Protein AF-0000000072275269 (afdb_homodimer)

Foldseek 3Di:
DDDPDDDDPPPPPPPPPPPPPPPPDPPPDPPDDDDDADEEEDADQFQVLQQCLCVQQQVWAWPDADPVRQKTWIDDVPYIYIYGYDPDPVVLVVCAQVAEDEAEDDPVVVRQVRNVVSDRPFDKAHWDADPQQKTWIWTATPSHYIYIYIYRHD/DDPDPPDPDDPPPPPPPPPPPPPPDPPPDPPDDDDDADEEEDADQFQVQQQCLCVQQQVWAWPDADPVRQKTWIDDVPYIYIYGYDPDPVVLVVCAQVAEDEAEDDPVVVRQVRNVVSDRPFDKAHWDADPQQKTWIWTATPSHYIYIYIYRHD

Solvent-accessible surface area (backbone atoms only — not comparable to full-atom values): 17354 Å² total; per-residue (Å²): 134,89,75,80,79,78,78,82,77,80,77,79,75,76,75,75,72,73,67,76,74,71,76,64,81,74,71,72,72,80,64,72,55,40,56,79,45,47,24,40,35,42,63,28,85,48,30,66,59,52,54,49,46,40,34,70,34,67,68,30,40,80,71,50,64,45,91,85,42,51,35,29,34,33,28,36,83,93,38,47,44,34,31,31,44,48,89,44,68,67,46,49,62,38,32,40,64,59,37,36,35,43,32,36,32,46,52,49,63,53,44,48,54,50,30,60,72,53,53,60,98,46,61,68,45,70,78,40,77,43,95,90,36,36,33,36,31,36,38,35,46,97,65,30,37,38,38,38,38,35,23,77,51,127,138,85,79,80,81,78,75,83,79,79,79,78,74,76,74,75,73,72,71,73,72,71,74,61,81,73,71,73,71,79,65,70,54,40,55,78,46,47,23,39,36,42,63,27,85,48,29,64,59,52,52,48,46,39,37,70,33,68,70,30,41,80,71,51,63,44,90,84,40,52,34,29,33,33,28,37,82,91,37,46,43,34,32,31,44,47,89,43,68,68,47,48,61,38,31,41,62,59,38,36,36,42,33,36,30,48,51,50,63,54,46,46,52,48,29,60,71,52,53,59,98,44,63,70,44,70,78,42,76,43,95,90,36,38,34,34,33,36,38,35,47,97,62,31,36,37,38,37,40,35,24,79,51,125

pLDDT: mean 84.66, std 20.23, range [27.06, 98.88]

Organism: Rhodospirillum rubrum (strain ATCC 11170 / ATH 1.1.1 / DSM 467 / LMG 4362 / NCIMB 8255 / S1) (NCBI:txid269796)

Sequence (308 aa):
MIAPKGRPGHCARSSSRLRAVSSGPSVPLPTTPRVIAISPILAVRDVAVSVAFYVRYLGFRKVFVMEDLSYGVVAFDSHAVHFTRSEDKAALRATRGRTAIYIRVDHIEPLWNRVYQAAPPTPVRSLETHPWGMREFHVQDPDGCLLRFGEEAGMIAPKGRPGHCARSSSRLRAVSSGPSVPLPTTPRVIAISPILAVRDVAVSVAFYVRYLGFRKVFVMEDLSYGVVAFDSHAVHFTRSEDKAALRATRGRTAIYIRVDHIEPLWNRVYQAAPPTPVRSLETHPWGMREFHVQDPDGCLLRFGEEAG

Structure (mmCIF, N/CA/C/O backbone):
data_AF-0000000072275269-model_v1
#
loop_
_entity.id
_entity.type
_entity.pdbx_description
1 polymer 'Bleomycin resistance protein'
#
loop_
_atom_site.group_PDB
_atom_site.id
_atom_site.type_symbol
_atom_site.label_atom_id
_atom_site.label_alt_id
_atom_site.label_comp_id
_atom_site.label_as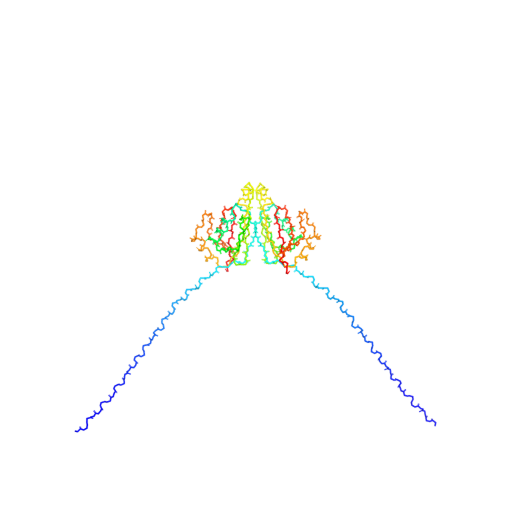ym_id
_atom_site.label_entity_id
_atom_site.label_seq_id
_atom_site.pdbx_PDB_ins_code
_atom_site.Cartn_x
_atom_site.Cartn_y
_atom_site.Cartn_z
_atom_site.occupancy
_atom_site.B_iso_or_equiv
_atom_site.auth_seq_id
_atom_site.auth_comp_id
_atom_site.auth_asym_id
_atom_site.auth_atom_id
_atom_site.pdbx_PDB_model_num
ATOM 1 N N . MET A 1 1 ? 32.906 38.188 93.188 1 27.06 1 MET A N 1
ATOM 2 C CA . MET A 1 1 ? 33.969 37.438 92.5 1 27.06 1 MET A CA 1
ATOM 3 C C . MET A 1 1 ? 33.469 36.812 91.188 1 27.06 1 MET A C 1
ATOM 5 O O . MET A 1 1 ? 33.906 37.25 90.125 1 27.06 1 MET A O 1
ATOM 9 N N . ILE A 1 2 ? 33.219 35.406 91.25 1 36.34 2 ILE A N 1
ATOM 10 C CA . ILE A 1 2 ? 33.219 34.531 90.062 1 36.34 2 ILE A CA 1
ATOM 11 C C . ILE A 1 2 ? 31.922 34.75 89.25 1 36.34 2 ILE A C 1
ATOM 13 O O . ILE A 1 2 ? 30.828 34.688 89.812 1 36.34 2 ILE A O 1
ATOM 17 N N . ALA A 1 3 ? 32.062 35.406 88.125 1 40.72 3 ALA A N 1
ATOM 18 C CA . ALA A 1 3 ? 31.078 35.812 87.125 1 40.72 3 ALA A CA 1
ATOM 19 C C . ALA A 1 3 ? 30.281 34.625 86.625 1 40.72 3 ALA A C 1
ATOM 21 O O . ALA A 1 3 ? 30.859 33.625 86.25 1 40.72 3 ALA A O 1
ATOM 22 N N . PRO A 1 4 ? 28.969 34.438 87 1 39.75 4 PRO A N 1
ATOM 23 C CA . PRO A 1 4 ? 28.141 33.312 86.562 1 39.75 4 PRO A CA 1
ATOM 24 C C . PRO A 1 4 ? 28.062 33.156 85.062 1 39.75 4 PRO A C 1
ATOM 26 O O . PRO A 1 4 ? 27.953 34.156 84.375 1 39.75 4 PRO A O 1
ATOM 29 N N . LYS A 1 5 ? 28.875 32.188 84.5 1 41.91 5 LYS A N 1
ATOM 30 C CA . LYS A 1 5 ? 28.859 31.828 83.062 1 41.91 5 LYS A CA 1
ATOM 31 C C . LYS A 1 5 ? 27.453 31.594 82.562 1 41.91 5 LYS A C 1
ATOM 33 O O . LYS A 1 5 ? 26.656 30.906 83.188 1 41.91 5 LYS A O 1
ATOM 38 N N . GLY A 1 6 ? 26.859 32.531 81.812 1 35.97 6 GLY A N 1
ATOM 39 C CA . GLY A 1 6 ? 25.562 32.594 81.125 1 35.97 6 GLY A CA 1
ATOM 40 C C . GLY A 1 6 ? 25.312 31.375 80.188 1 35.97 6 GLY A C 1
ATOM 41 O O . GLY A 1 6 ? 26.25 30.797 79.688 1 35.97 6 GLY A O 1
ATOM 42 N N . ARG A 1 7 ? 24.359 30.469 80.5 1 37.69 7 ARG A N 1
ATOM 43 C CA . ARG A 1 7 ? 23.906 29.281 79.75 1 37.69 7 ARG A CA 1
ATOM 44 C C . ARG A 1 7 ? 23.609 29.594 78.312 1 37.69 7 ARG A C 1
ATOM 46 O O . ARG A 1 7 ? 23.016 30.641 78 1 37.69 7 ARG A O 1
ATOM 53 N N . PRO A 1 8 ? 24.328 29 77.312 1 43.25 8 PRO A N 1
ATOM 54 C CA . PRO A 1 8 ? 24.109 29.172 75.875 1 43.25 8 PRO A CA 1
ATOM 55 C C . PRO A 1 8 ? 22.688 28.828 75.438 1 43.25 8 PRO A C 1
ATOM 57 O O . PRO A 1 8 ? 22.047 27.969 76.062 1 43.25 8 PRO A O 1
ATOM 60 N N . GLY A 1 9 ? 21.797 29.766 75.062 1 34.09 9 GLY A N 1
ATOM 61 C CA . GLY A 1 9 ? 20.469 29.625 74.5 1 34.09 9 GLY A CA 1
ATOM 62 C C . GLY A 1 9 ? 20.422 28.672 73.312 1 34.09 9 GLY A C 1
ATOM 63 O O . GLY A 1 9 ? 21.391 28.578 72.562 1 34.09 9 GLY A O 1
ATOM 64 N N . HIS A 1 10 ? 19.797 27.469 73.375 1 41.81 10 HIS A N 1
ATOM 65 C CA . HIS A 1 10 ? 19.5 26.469 72.375 1 41.81 10 HIS A CA 1
ATOM 66 C C . HIS A 1 10 ? 18.859 27.094 71.125 1 41.81 10 HIS A C 1
ATOM 68 O O . HIS A 1 10 ? 17.891 27.859 71.25 1 41.81 10 HIS A O 1
ATOM 74 N N . CYS A 1 11 ? 19.609 27.344 70.062 1 41.16 11 CYS A N 1
ATOM 75 C CA . CYS A 1 11 ? 19.094 27.719 68.75 1 41.16 11 CYS A CA 1
ATOM 76 C C . CYS A 1 11 ? 18.016 26.75 68.25 1 41.16 11 CYS A C 1
ATOM 78 O O . CYS A 1 11 ? 18.266 25.562 68.125 1 41.16 11 CYS A O 1
ATOM 80 N N . ALA A 1 12 ? 16.703 27.031 68.438 1 41.53 12 ALA A N 1
ATOM 81 C CA . ALA A 1 12 ? 15.602 26.328 67.75 1 41.53 12 ALA A CA 1
ATOM 82 C C . ALA A 1 12 ? 15.828 26.266 66.25 1 41.53 12 ALA A C 1
ATOM 84 O O . ALA A 1 12 ? 15.914 27.297 65.562 1 41.53 12 ALA A O 1
ATOM 85 N N . ARG A 1 13 ? 16.484 25.203 65.75 1 41.75 13 ARG A N 1
ATOM 86 C CA . ARG A 1 13 ? 16.5 24.906 64.375 1 41.75 13 ARG A CA 1
ATOM 87 C C . ARG A 1 13 ? 15.094 24.922 63.75 1 41.75 13 ARG A C 1
ATOM 89 O O . ARG A 1 13 ? 14.227 24.156 64.188 1 41.75 13 ARG A O 1
ATOM 96 N N . SER A 1 14 ? 14.617 26.078 63.281 1 42.38 14 SER A N 1
ATOM 97 C CA . SER A 1 14 ? 13.422 26.109 62.469 1 42.38 14 SER A CA 1
ATOM 98 C C . SER A 1 14 ? 13.516 25.109 61.312 1 42.38 14 SER A C 1
ATOM 100 O O . SER A 1 14 ? 14.445 25.188 60.5 1 42.38 14 SER A O 1
ATOM 102 N N . SER A 1 15 ? 13.102 23.859 61.5 1 47.88 15 SER A N 1
ATOM 103 C CA . SER A 1 15 ? 12.906 22.938 60.406 1 47.88 15 SER A CA 1
ATOM 104 C C . SER A 1 15 ? 12.047 23.562 59.312 1 47.88 15 SER A C 1
ATOM 106 O O . SER A 1 15 ? 10.859 23.812 59.5 1 47.88 15 SER A O 1
ATOM 108 N N . SER A 1 16 ? 12.633 24.391 58.469 1 47.75 16 SER A N 1
ATOM 109 C CA . SER A 1 16 ? 11.922 24.75 57.219 1 47.75 16 SER A CA 1
ATOM 110 C C . SER A 1 16 ? 11.344 23.516 56.562 1 47.75 16 SER A C 1
ATOM 112 O O . SER A 1 16 ? 12.086 22.609 56.156 1 47.75 16 SER A O 1
ATOM 114 N N . ARG A 1 17 ? 10.117 23.062 56.938 1 51.47 17 ARG A N 1
ATOM 115 C CA . ARG A 1 17 ? 9.406 22.109 56.094 1 51.47 17 ARG A CA 1
ATOM 116 C C . ARG A 1 17 ? 9.414 22.547 54.625 1 51.47 17 ARG A C 1
ATOM 118 O O . ARG A 1 17 ? 8.805 23.562 54.281 1 51.47 17 ARG A O 1
ATOM 125 N N . LEU A 1 18 ? 10.492 22.234 53.938 1 54.09 18 LEU A N 1
ATOM 126 C CA . LEU A 1 18 ? 10.344 22.328 52.5 1 54.09 18 LEU A CA 1
ATOM 127 C C . LEU A 1 18 ? 9 21.75 52.062 1 54.09 18 LEU A C 1
ATOM 129 O O . LEU A 1 18 ? 8.734 20.562 52.219 1 54.09 18 LEU A O 1
ATOM 133 N N . ARG A 1 19 ? 8 22.562 52 1 51.66 19 ARG A N 1
ATOM 134 C CA . ARG A 1 19 ? 6.781 22.125 51.344 1 51.66 19 ARG A CA 1
ATOM 135 C C . ARG A 1 19 ? 7.102 21.375 50.031 1 51.66 19 ARG A C 1
ATOM 137 O O . ARG A 1 19 ? 7.832 21.891 49.188 1 51.66 19 ARG A O 1
ATOM 144 N N . ALA A 1 20 ? 6.922 20.094 50.094 1 54.31 20 ALA A N 1
ATOM 145 C CA . ALA A 1 20 ? 6.93 19.344 48.844 1 54.31 20 ALA A CA 1
ATOM 146 C C . ALA A 1 20 ? 6.188 20.109 47.75 1 54.31 20 ALA A C 1
ATOM 148 O O . ALA A 1 20 ? 4.996 20.391 47.875 1 54.31 20 ALA A O 1
ATOM 149 N N . VAL A 1 21 ? 6.852 21 47.031 1 51.59 21 VAL A N 1
ATOM 150 C CA . VAL A 1 21 ? 6.215 21.453 45.781 1 51.59 21 VAL A CA 1
ATOM 151 C C . VAL A 1 21 ? 5.496 20.281 45.125 1 51.59 21 VAL A C 1
ATOM 153 O O . VAL A 1 21 ? 6.09 19.234 44.875 1 51.59 21 VAL A O 1
ATOM 156 N N . SER A 1 22 ? 4.148 20.172 45.281 1 50.91 22 SER A N 1
ATOM 157 C CA . SER A 1 22 ? 3.361 19.219 44.5 1 50.91 22 SER A CA 1
ATOM 158 C C . SER A 1 22 ? 3.766 19.219 43.031 1 50.91 22 SER A C 1
ATOM 160 O O . SER A 1 22 ? 3.818 20.281 42.406 1 50.91 22 SER A O 1
ATOM 162 N N . SER A 1 23 ? 4.66 18.312 42.688 1 54.12 23 SER A N 1
ATOM 163 C CA . SER A 1 23 ? 4.848 18.125 41.25 1 54.12 23 SER A CA 1
ATOM 164 C C . SER A 1 23 ? 3.537 18.297 40.469 1 54.12 23 SER A C 1
ATOM 166 O O . SER A 1 23 ? 2.527 17.672 40.844 1 54.12 23 SER A O 1
ATOM 168 N N . GLY A 1 24 ? 3.25 19.5 39.969 1 52.34 24 GLY A N 1
ATOM 169 C CA . GLY A 1 24 ? 2.1 19.672 39.094 1 52.34 24 GLY A CA 1
ATOM 170 C C . GLY A 1 24 ? 1.72 18.406 38.375 1 52.34 24 GLY A C 1
ATOM 171 O O . GLY A 1 24 ? 2.471 17.422 38.375 1 52.34 24 GLY A O 1
ATOM 172 N N . PRO A 1 25 ? 0.415 18.25 38 1 55.62 25 PRO A N 1
ATOM 173 C CA . PRO A 1 25 ? 0.027 17.031 37.281 1 55.62 25 PRO A CA 1
ATOM 174 C C . PRO A 1 25 ? 0.976 16.719 36.125 1 55.62 25 PRO A C 1
ATOM 176 O O . PRO A 1 25 ? 1.52 17.625 35.5 1 55.62 25 PRO A O 1
ATOM 179 N N . SER A 1 26 ? 1.741 15.719 36.188 1 53.59 26 SER A N 1
ATOM 180 C CA . SER A 1 26 ? 2.561 15.258 35.062 1 53.59 26 SER A CA 1
ATOM 181 C C . SER A 1 26 ? 1.815 15.391 33.75 1 53.59 26 SER A C 1
ATOM 183 O O . SER A 1 26 ? 0.759 14.781 33.562 1 53.59 26 SER A O 1
ATOM 185 N N . VAL A 1 27 ? 1.79 16.562 33.062 1 54.81 27 VAL A N 1
ATOM 186 C CA . VAL A 1 27 ? 1.253 16.609 31.703 1 54.81 27 VAL A CA 1
ATOM 187 C C . VAL A 1 27 ? 1.491 15.273 31 1 54.81 27 VAL A C 1
ATOM 189 O O . VAL A 1 27 ? 2.623 14.781 30.953 1 54.81 27 VAL A O 1
ATOM 192 N N . PRO A 1 28 ? 0.451 14.469 30.922 1 54.56 28 PRO A N 1
ATOM 193 C CA . PRO A 1 28 ? 0.704 13.188 30.266 1 54.56 28 PRO A CA 1
ATOM 194 C C . PRO A 1 28 ? 1.629 13.305 29.062 1 54.56 28 PRO A C 1
ATOM 196 O O . PRO A 1 28 ? 1.58 14.305 28.328 1 54.56 28 PRO A O 1
ATOM 199 N N . LEU A 1 29 ? 2.795 12.781 29.078 1 55.69 29 LEU A N 1
ATOM 200 C CA . LEU A 1 29 ? 3.727 12.719 27.953 1 55.69 29 LEU A CA 1
ATOM 201 C C . LEU A 1 29 ? 2.977 12.625 26.641 1 55.69 29 LEU A C 1
ATOM 203 O O . LEU A 1 29 ? 1.958 11.938 26.531 1 55.69 29 LEU A O 1
ATOM 207 N N . PRO A 1 30 ? 3.117 13.648 25.812 1 63.16 30 PRO A N 1
ATOM 208 C CA . PRO A 1 30 ? 2.387 13.609 24.547 1 63.16 30 PRO A CA 1
ATOM 209 C C . PRO A 1 30 ? 2.469 12.258 23.859 1 63.16 30 PRO A C 1
ATOM 211 O O . PRO A 1 30 ? 3.551 11.664 23.781 1 63.16 30 PRO A O 1
ATOM 214 N N . THR A 1 31 ? 1.475 11.453 23.875 1 83.06 31 THR A N 1
ATOM 215 C CA . THR A 1 31 ? 1.435 10.148 23.219 1 83.06 31 THR A CA 1
ATOM 216 C C . THR A 1 31 ? 1.862 10.258 21.766 1 83.06 31 THR A C 1
ATOM 218 O O . THR A 1 31 ? 1.363 11.109 21.031 1 83.06 31 THR A O 1
ATOM 221 N N . THR A 1 32 ? 3.039 9.75 21.391 1 91.44 32 THR A N 1
ATOM 222 C CA . THR A 1 32 ? 3.592 9.734 20.031 1 91.44 32 THR A CA 1
ATOM 223 C C . THR A 1 32 ? 2.75 8.852 19.109 1 91.44 32 THR A C 1
ATOM 225 O O . THR A 1 32 ? 2.443 7.707 19.453 1 91.44 32 THR A O 1
ATOM 228 N N . PRO A 1 33 ? 2.379 9.469 18.062 1 95.12 33 PRO A N 1
ATOM 229 C CA . PRO A 1 33 ? 1.623 8.641 17.109 1 95.12 33 PRO A CA 1
ATOM 230 C C . PRO A 1 33 ? 2.42 7.438 16.609 1 95.12 33 PRO A C 1
ATOM 232 O O . PRO A 1 33 ? 3.639 7.523 16.453 1 95.12 33 PRO A O 1
ATOM 235 N N . ARG A 1 34 ? 1.729 6.328 16.391 1 96.12 34 ARG A N 1
ATOM 236 C CA . ARG A 1 34 ? 2.328 5.125 15.82 1 96.12 34 ARG A CA 1
ATOM 237 C C . ARG A 1 34 ? 1.545 4.645 14.602 1 96.12 34 ARG A C 1
ATOM 239 O O . ARG A 1 34 ? 0.319 4.527 14.656 1 96.12 34 ARG A O 1
ATOM 246 N N . VAL A 1 35 ? 2.227 4.41 13.516 1 97.38 35 VAL A N 1
ATOM 247 C CA . VAL A 1 35 ? 1.608 3.771 12.352 1 97.38 35 VAL A CA 1
ATOM 248 C C . VAL A 1 35 ? 1.711 2.254 12.484 1 97.38 35 VAL A C 1
ATOM 250 O O . VAL A 1 35 ? 2.811 1.708 12.602 1 97.38 35 VAL A O 1
ATOM 253 N N . ILE A 1 36 ? 0.611 1.613 12.406 1 96.44 36 ILE A N 1
ATOM 254 C CA . ILE A 1 36 ? 0.617 0.177 12.656 1 96.44 36 ILE A CA 1
ATOM 255 C C . ILE A 1 36 ? 0.467 -0.581 11.344 1 96.44 36 ILE A C 1
ATOM 257 O O . ILE A 1 36 ? 0.756 -1.777 11.273 1 96.44 36 ILE A O 1
ATOM 261 N N . ALA A 1 37 ? -0.026 0.069 10.305 1 97.56 37 ALA A N 1
ATOM 262 C CA . ALA A 1 37 ? -0.136 -0.566 8.992 1 97.56 37 ALA A CA 1
ATOM 263 C C . ALA A 1 37 ? -0.331 0.475 7.895 1 97.56 37 ALA A C 1
ATOM 265 O O . ALA A 1 37 ? -0.955 1.514 8.117 1 97.56 37 ALA A O 1
ATOM 266 N N . ILE A 1 38 ? 0.202 0.237 6.793 1 98.56 38 ILE A N 1
ATOM 267 C CA . ILE A 1 38 ? -0.112 0.928 5.547 1 98.56 38 ILE A CA 1
ATOM 268 C C . ILE A 1 38 ? -0.638 -0.073 4.52 1 98.56 38 ILE A C 1
ATOM 270 O O . ILE A 1 38 ? 0.023 -1.07 4.219 1 98.56 38 ILE A O 1
ATOM 274 N N . SER A 1 39 ? -1.813 0.187 4.031 1 98.69 39 SER A N 1
ATOM 275 C CA . SER A 1 39 ? -2.441 -0.71 3.068 1 98.69 39 SER A CA 1
ATOM 276 C C . SER A 1 39 ? -2.816 0.03 1.789 1 98.69 39 SER A C 1
ATOM 278 O O . SER A 1 39 ? -3.512 1.048 1.835 1 98.69 39 SER A O 1
ATOM 280 N N . PRO A 1 40 ? -2.365 -0.5 0.654 1 98 40 PRO A N 1
ATOM 281 C CA . PRO A 1 40 ? -2.889 0.081 -0.585 1 98 40 PRO A CA 1
ATOM 282 C C . PRO A 1 40 ? -4.383 -0.169 -0.768 1 98 40 PRO A C 1
ATOM 284 O O . PRO A 1 40 ? -4.902 -1.199 -0.328 1 98 40 PRO A O 1
ATOM 287 N N . ILE A 1 41 ? -5.035 0.782 -1.367 1 96.56 41 ILE A N 1
ATOM 288 C CA . ILE A 1 41 ? -6.41 0.625 -1.831 1 96.56 41 ILE A CA 1
ATOM 289 C C . ILE A 1 41 ? -6.445 0.653 -3.357 1 96.56 41 ILE A C 1
ATOM 291 O O . ILE A 1 41 ? -6.168 1.686 -3.973 1 96.56 41 ILE A O 1
ATOM 295 N N . LEU A 1 42 ? -6.77 -0.435 -3.893 1 94.5 42 LEU A N 1
ATOM 296 C CA . LEU A 1 42 ? -6.785 -0.557 -5.348 1 94.5 42 LEU A CA 1
ATOM 297 C C . LEU A 1 42 ? -8.203 -0.41 -5.891 1 94.5 42 LEU A C 1
ATOM 299 O O . LEU A 1 42 ? -9.109 -1.12 -5.457 1 94.5 42 LEU A O 1
ATOM 303 N N . ALA A 1 43 ? -8.359 0.57 -6.789 1 92.88 43 ALA A N 1
ATOM 304 C CA . ALA A 1 43 ? -9.609 0.617 -7.543 1 92.88 43 ALA A CA 1
ATOM 305 C C . ALA A 1 43 ? -9.664 -0.499 -8.586 1 92.88 43 ALA A C 1
ATOM 307 O O . ALA A 1 43 ? -8.75 -0.645 -9.398 1 92.88 43 ALA A O 1
ATOM 308 N N . VAL A 1 44 ? -10.75 -1.241 -8.523 1 93.94 44 VAL A N 1
ATOM 309 C CA . VAL A 1 44 ? -10.828 -2.402 -9.406 1 93.94 44 VAL A CA 1
ATOM 310 C C . VAL A 1 44 ? -12.195 -2.457 -10.078 1 93.94 44 VAL A C 1
ATOM 312 O O . VAL A 1 44 ? -13.141 -1.805 -9.625 1 93.94 44 VAL A O 1
ATOM 315 N N . ARG A 1 45 ? -12.266 -3.178 -11.172 1 92.62 45 ARG A N 1
ATOM 316 C CA . ARG A 1 45 ? -13.516 -3.338 -11.906 1 92.62 45 ARG A CA 1
ATOM 317 C C . ARG A 1 45 ? -14.5 -4.191 -11.117 1 92.62 45 ARG A C 1
ATOM 319 O O . ARG A 1 45 ? -15.703 -3.906 -11.102 1 92.62 45 ARG A O 1
ATOM 326 N N . ASP A 1 46 ? -14.047 -5.242 -10.555 1 95.88 46 ASP A N 1
ATOM 327 C CA . ASP A 1 46 ? -14.859 -6.223 -9.836 1 95.88 46 ASP A CA 1
ATOM 328 C C . ASP A 1 46 ? -14.141 -6.719 -8.578 1 95.88 46 ASP A C 1
ATOM 330 O O . ASP A 1 46 ? -13.18 -7.477 -8.672 1 95.88 46 ASP A O 1
ATOM 334 N N . VAL A 1 47 ? -14.695 -6.367 -7.406 1 97.75 47 VAL A N 1
ATOM 335 C CA . VAL A 1 47 ? -14.047 -6.625 -6.125 1 97.75 47 VAL A CA 1
ATOM 336 C C . VAL A 1 47 ? -13.969 -8.133 -5.879 1 97.75 47 VAL A C 1
ATOM 338 O O . VAL A 1 47 ? -12.945 -8.641 -5.422 1 97.75 47 VAL A O 1
ATOM 341 N N . ALA A 1 48 ? -15 -8.797 -6.203 1 98.5 48 ALA A N 1
ATOM 342 C CA . ALA A 1 48 ? -15.031 -10.242 -5.977 1 98.5 48 ALA A CA 1
ATOM 343 C C . ALA A 1 48 ? -13.961 -10.945 -6.809 1 98.5 48 ALA A C 1
ATOM 345 O O . ALA A 1 48 ? -13.305 -11.875 -6.332 1 98.5 48 ALA A O 1
ATOM 346 N N . VAL A 1 49 ? -13.797 -10.531 -8.008 1 98.06 49 VAL A N 1
ATOM 347 C CA . VAL A 1 49 ? -12.797 -11.109 -8.906 1 98.06 49 VAL A CA 1
ATOM 348 C C . VAL A 1 49 ? -11.398 -10.859 -8.344 1 98.06 49 VAL A C 1
ATOM 350 O O . VAL A 1 49 ? -10.562 -11.773 -8.336 1 98.06 49 VAL A O 1
ATOM 353 N N . SER A 1 50 ? -11.156 -9.641 -7.887 1 98.06 50 SER A N 1
ATOM 354 C CA . SER A 1 50 ? -9.852 -9.312 -7.32 1 98.06 50 SER A CA 1
ATOM 355 C C . SER A 1 50 ? -9.57 -10.133 -6.066 1 98.06 50 SER A C 1
ATOM 357 O O . SER A 1 50 ? -8.492 -10.719 -5.934 1 98.06 50 SER A O 1
ATOM 359 N N . VAL A 1 51 ? -10.531 -10.211 -5.191 1 98.81 51 VAL A N 1
ATOM 360 C CA . VAL A 1 51 ? -10.367 -10.984 -3.963 1 98.81 51 VAL A CA 1
ATOM 361 C C . VAL A 1 51 ? -10.07 -12.438 -4.305 1 98.81 51 VAL A C 1
ATOM 363 O O . VAL A 1 51 ? -9.117 -13.023 -3.775 1 98.81 51 VAL A O 1
ATOM 366 N N . ALA A 1 52 ? -10.781 -12.992 -5.199 1 98.81 52 ALA A N 1
ATOM 367 C CA . ALA A 1 52 ? -10.602 -14.391 -5.586 1 98.81 52 ALA A CA 1
ATOM 368 C C . ALA A 1 52 ? -9.211 -14.617 -6.18 1 98.81 52 ALA A C 1
ATOM 370 O O . ALA A 1 52 ? -8.578 -15.641 -5.922 1 98.81 52 ALA A O 1
ATOM 371 N N . PHE A 1 53 ? -8.789 -13.695 -6.992 1 98.81 53 PHE A N 1
ATOM 372 C CA . PHE A 1 53 ? -7.477 -13.805 -7.625 1 98.81 53 PHE A CA 1
ATOM 373 C C . PHE A 1 53 ? -6.375 -13.875 -6.574 1 98.81 53 PHE A C 1
ATOM 375 O O . PHE A 1 53 ? -5.527 -14.773 -6.625 1 98.81 53 PHE A O 1
ATOM 382 N N . TYR A 1 54 ? -6.371 -12.969 -5.668 1 98.88 54 TYR A N 1
ATOM 383 C CA . TYR A 1 54 ? -5.324 -12.883 -4.656 1 98.88 54 TYR A CA 1
ATOM 384 C C . TYR A 1 54 ? -5.336 -14.109 -3.754 1 98.88 54 TYR A C 1
ATOM 386 O O . TYR A 1 54 ? -4.277 -14.594 -3.332 1 98.88 54 TYR A O 1
ATOM 394 N N . VAL A 1 55 ? -6.535 -14.625 -3.486 1 98.62 55 VAL A N 1
ATOM 395 C CA . VAL A 1 55 ? -6.672 -15.789 -2.611 1 98.62 55 VAL A CA 1
ATOM 396 C C . VAL A 1 55 ? -6.223 -17.047 -3.348 1 98.62 55 VAL A C 1
ATOM 398 O O . VAL A 1 55 ? -5.398 -17.812 -2.838 1 98.62 55 VAL A O 1
ATOM 401 N N . ARG A 1 56 ? -6.637 -17.156 -4.543 1 98.38 56 ARG A N 1
ATOM 402 C CA . ARG A 1 56 ? -6.414 -18.391 -5.293 1 98.38 56 ARG A CA 1
ATOM 403 C C . ARG A 1 56 ? -4.965 -18.5 -5.754 1 98.38 56 ARG A C 1
ATOM 405 O O . ARG A 1 56 ? -4.375 -19.578 -5.723 1 98.38 56 ARG A O 1
ATOM 412 N N . TYR A 1 57 ? -4.406 -17.375 -6.102 1 98.31 57 TYR A N 1
ATOM 413 C CA . TYR A 1 57 ? -3.156 -17.484 -6.844 1 98.31 57 TYR A CA 1
ATOM 414 C C . TYR A 1 57 ? -1.983 -16.969 -6.023 1 98.31 57 TYR A C 1
ATOM 416 O O . TYR A 1 57 ? -0.831 -17.328 -6.277 1 98.31 57 TYR A O 1
ATOM 424 N N . LEU A 1 58 ? -2.242 -16.125 -5.02 1 98.06 58 LEU A N 1
ATOM 425 C CA . LEU A 1 58 ? -1.115 -15.375 -4.473 1 98.06 58 LEU A CA 1
ATOM 426 C C . LEU A 1 58 ? -0.916 -15.695 -2.994 1 98.06 58 LEU A C 1
ATOM 428 O O . LEU A 1 58 ? 0.024 -15.203 -2.369 1 98.06 58 LEU A O 1
ATOM 432 N N . GLY A 1 59 ? -1.75 -16.469 -2.393 1 96.62 59 GLY A N 1
ATOM 433 C CA . GLY A 1 59 ? -1.549 -16.906 -1.024 1 96.62 59 GLY A CA 1
ATOM 434 C C . GLY A 1 59 ? -2.227 -16.031 0 1 96.62 59 GLY A C 1
ATOM 435 O O . GLY A 1 59 ? -2.08 -16.234 1.206 1 96.62 59 GLY A O 1
ATOM 436 N N . PHE A 1 60 ? -2.971 -15.055 -0.457 1 98.44 60 PHE A N 1
ATOM 437 C CA . PHE A 1 60 ? -3.701 -14.195 0.467 1 98.44 60 PHE A CA 1
ATOM 438 C C . PHE A 1 60 ? -4.926 -14.914 1.022 1 98.44 60 PHE A C 1
ATOM 440 O O . PHE A 1 60 ? -5.344 -15.938 0.489 1 98.44 60 PHE A O 1
ATOM 447 N N . ARG A 1 61 ? -5.398 -14.352 2.133 1 98.44 61 ARG A N 1
ATOM 448 C CA . ARG A 1 61 ? -6.688 -14.766 2.68 1 98.44 61 ARG A CA 1
ATOM 449 C C . ARG A 1 61 ? -7.715 -13.648 2.562 1 98.44 61 ARG A C 1
ATOM 451 O O . ARG A 1 61 ? -7.367 -12.469 2.645 1 98.44 61 ARG A O 1
ATOM 458 N N . LYS A 1 62 ? -8.953 -14.055 2.391 1 98.69 62 LYS A N 1
ATOM 459 C CA . LYS A 1 62 ? -10.047 -13.086 2.404 1 98.69 62 LYS A CA 1
ATOM 460 C C . LYS A 1 62 ? -10.336 -12.602 3.822 1 98.69 62 LYS A C 1
ATOM 462 O O . LYS A 1 62 ? -10.547 -13.406 4.727 1 98.69 62 LYS A O 1
ATOM 467 N N . VAL A 1 63 ? -10.273 -11.32 4.047 1 98.44 63 VAL A N 1
ATOM 468 C CA . VAL A 1 63 ? -10.672 -10.758 5.332 1 98.44 63 VAL A CA 1
ATOM 469 C C . VAL A 1 63 ? -12.172 -10.484 5.332 1 98.44 63 VAL A C 1
ATOM 471 O O . VAL A 1 63 ? -12.906 -11.008 6.18 1 98.44 63 VAL A O 1
ATOM 474 N N . PHE A 1 64 ? -12.648 -9.656 4.355 1 97.38 64 PHE A N 1
ATOM 475 C CA . PHE A 1 64 ? -14.078 -9.484 4.148 1 97.38 64 PHE A CA 1
ATOM 476 C C . PHE A 1 64 ? -14.359 -8.898 2.77 1 97.38 64 PHE A C 1
ATOM 478 O O . PHE A 1 64 ? -13.461 -8.375 2.115 1 97.38 64 PHE A O 1
ATOM 485 N N . VAL A 1 65 ? -15.57 -9.062 2.322 1 98.25 65 VAL A N 1
ATOM 486 C CA . VAL A 1 65 ? -16.141 -8.391 1.16 1 98.25 65 VAL A CA 1
ATOM 487 C C . VAL A 1 65 ? -17.531 -7.871 1.505 1 98.25 65 VAL A C 1
ATOM 489 O O . VAL A 1 65 ? -18.359 -8.594 2.076 1 98.25 65 VAL A O 1
ATOM 492 N N . MET A 1 66 ? -17.688 -6.633 1.193 1 98 66 MET A N 1
ATOM 493 C CA . MET A 1 66 ? -19 -6.07 1.43 1 98 66 MET A CA 1
ATOM 494 C C . MET A 1 66 ? -20.062 -6.781 0.584 1 98 66 MET A C 1
ATOM 496 O O . MET A 1 66 ? -19.781 -7.211 -0.536 1 98 66 MET A O 1
ATOM 500 N N . GLU A 1 67 ? -21.234 -6.816 1.074 1 97.56 67 GLU A N 1
ATOM 501 C CA . GLU A 1 67 ? -22.328 -7.512 0.396 1 97.56 67 GLU A CA 1
ATOM 502 C C . GLU A 1 67 ? -22.609 -6.895 -0.971 1 97.56 67 GLU A C 1
ATOM 504 O O . GLU A 1 67 ? -22.906 -7.609 -1.931 1 97.56 67 GLU A O 1
ATOM 509 N N . ASP A 1 68 ? -22.469 -5.605 -1.046 1 97.44 68 ASP A N 1
ATOM 510 C CA . ASP A 1 68 ? -22.766 -4.93 -2.305 1 97.44 68 ASP A CA 1
ATOM 511 C C . ASP A 1 68 ? -21.562 -4.957 -3.242 1 97.44 68 ASP A C 1
ATOM 513 O O . ASP A 1 68 ? -21.578 -4.316 -4.297 1 97.44 68 ASP A O 1
ATOM 517 N N . LEU A 1 69 ? -20.516 -5.574 -2.793 1 97.19 69 LEU A N 1
ATOM 518 C CA . LEU A 1 69 ? -19.312 -5.801 -3.578 1 97.19 69 LEU A CA 1
ATOM 519 C C . LEU A 1 69 ? -18.609 -4.484 -3.887 1 97.19 69 LEU A C 1
ATOM 521 O O . LEU A 1 69 ? -17.906 -4.371 -4.891 1 97.19 69 LEU A O 1
ATOM 525 N N . SER A 1 70 ? -18.797 -3.482 -3.012 1 96.81 70 SER A N 1
ATOM 526 C CA . SER A 1 70 ? -18.203 -2.172 -3.25 1 96.81 70 SER A CA 1
ATOM 527 C C . SER A 1 70 ? -16.797 -2.082 -2.652 1 96.81 70 SER A C 1
ATOM 529 O O . SER A 1 70 ? -16.016 -1.191 -3.002 1 96.81 70 SER A O 1
ATOM 531 N N . TYR A 1 71 ? -16.547 -3.02 -1.744 1 97.62 71 TYR A N 1
ATOM 532 C CA . TYR A 1 71 ? -15.289 -2.967 -1.011 1 97.62 71 TYR A CA 1
ATOM 533 C C . TYR A 1 71 ? -14.883 -4.355 -0.531 1 97.62 71 TYR A C 1
ATOM 535 O O . TYR A 1 71 ? -15.734 -5.164 -0.151 1 97.62 71 TYR A O 1
ATOM 543 N N . GLY A 1 72 ? -13.625 -4.664 -0.56 1 98.56 72 GLY A N 1
ATOM 544 C CA . GLY A 1 72 ? -13.07 -5.918 -0.076 1 98.56 72 GLY A CA 1
ATOM 545 C C . GLY A 1 72 ? -11.641 -5.793 0.413 1 98.56 72 GLY A C 1
ATOM 546 O O . GLY A 1 72 ? -10.93 -4.855 0.038 1 98.56 72 GLY A O 1
ATOM 547 N N . VAL A 1 73 ? -11.305 -6.727 1.312 1 98.81 73 VAL A N 1
ATOM 548 C CA . VAL A 1 73 ? -9.961 -6.727 1.882 1 98.81 73 VAL A CA 1
ATOM 549 C C . VAL A 1 73 ? -9.398 -8.148 1.885 1 98.81 73 VAL A C 1
ATOM 551 O O . VAL A 1 73 ? -10.102 -9.102 2.225 1 98.81 73 VAL A O 1
ATOM 554 N N . VAL A 1 74 ? -8.18 -8.266 1.397 1 98.88 74 VAL A N 1
ATOM 555 C CA . VAL A 1 74 ? -7.414 -9.5 1.569 1 98.88 74 VAL A CA 1
ATOM 556 C C . VAL A 1 74 ? -6.188 -9.234 2.436 1 98.88 74 VAL A C 1
ATOM 558 O O . VAL A 1 74 ? -5.777 -8.078 2.605 1 98.88 74 VAL A O 1
ATOM 561 N N . ALA A 1 75 ? -5.652 -10.297 3.018 1 98.75 75 ALA A N 1
ATOM 562 C CA . ALA A 1 75 ? -4.457 -10.141 3.842 1 98.75 75 ALA A CA 1
ATOM 563 C C . ALA A 1 75 ? -3.527 -11.344 3.697 1 98.75 75 ALA A C 1
ATOM 565 O O . ALA A 1 75 ? -3.982 -12.453 3.428 1 98.75 75 ALA A O 1
ATOM 566 N N . PHE A 1 76 ? -2.314 -11.102 3.703 1 98.25 76 PHE A N 1
ATOM 567 C CA . PHE A 1 76 ? -1.244 -12.07 3.883 1 98.25 76 PHE A CA 1
ATOM 568 C C . PHE A 1 76 ? -0.48 -11.805 5.176 1 98.25 76 PHE A C 1
ATOM 570 O O . PHE A 1 76 ? 0.199 -10.781 5.301 1 98.25 76 PHE A O 1
ATOM 577 N N . ASP A 1 77 ? -0.628 -12.727 6.148 1 95.38 77 ASP A N 1
ATOM 578 C CA . ASP A 1 77 ? -0.2 -12.469 7.52 1 95.38 77 ASP A CA 1
ATOM 579 C C . ASP A 1 77 ? -0.862 -11.211 8.07 1 95.38 77 ASP A C 1
ATOM 581 O O . ASP A 1 77 ? -2.09 -11.109 8.094 1 95.38 77 ASP A O 1
ATOM 585 N N . SER A 1 78 ? -0.186 -10.195 8.492 1 94.94 78 SER A N 1
ATOM 586 C CA . SER A 1 78 ? -0.798 -9.016 9.086 1 94.94 78 SER A CA 1
ATOM 587 C C . SER A 1 78 ? -0.812 -7.844 8.109 1 94.94 78 SER A C 1
ATOM 589 O O . SER A 1 78 ? -1.133 -6.715 8.484 1 94.94 78 SER A O 1
ATOM 591 N N . HIS A 1 79 ? -0.565 -8.102 6.867 1 98.19 79 HIS A N 1
ATOM 592 C CA . HIS A 1 79 ? -0.472 -7.055 5.852 1 98.19 79 HIS A CA 1
ATOM 593 C C . HIS A 1 79 ? -1.629 -7.145 4.863 1 98.19 79 HIS A C 1
ATOM 595 O O . HIS A 1 79 ? -1.865 -8.195 4.27 1 98.19 79 HIS A O 1
ATOM 601 N N . ALA A 1 80 ? -2.305 -5.988 4.605 1 98.62 80 ALA A N 1
ATOM 602 C CA . ALA A 1 80 ? -3.568 -6.039 3.877 1 98.62 80 ALA A CA 1
ATOM 603 C C . ALA A 1 80 ? -3.477 -5.27 2.562 1 98.62 80 ALA A C 1
ATOM 605 O O . ALA A 1 80 ? -2.637 -4.379 2.418 1 98.62 80 ALA A O 1
ATOM 606 N N . VAL A 1 81 ? -4.301 -5.676 1.646 1 98.75 81 VAL A N 1
ATOM 607 C CA . VAL A 1 81 ? -4.637 -4.961 0.421 1 98.75 81 VAL A CA 1
ATOM 608 C C . VAL A 1 81 ? -6.145 -4.73 0.354 1 98.75 81 VAL A C 1
ATOM 610 O O . VAL A 1 81 ? -6.93 -5.656 0.576 1 98.75 81 VAL A O 1
ATOM 613 N N . HIS A 1 82 ? -6.488 -3.5 0.115 1 98.62 82 HIS A N 1
ATOM 614 C CA . HIS A 1 82 ? -7.895 -3.141 -0.029 1 98.62 82 HIS A CA 1
ATOM 615 C C . HIS A 1 82 ? -8.273 -2.99 -1.498 1 98.62 82 HIS A C 1
ATOM 617 O O . HIS A 1 82 ? -7.461 -2.561 -2.314 1 98.62 82 HIS A O 1
ATOM 623 N N . PHE A 1 83 ? -9.547 -3.338 -1.701 1 97.12 83 PHE A N 1
ATOM 624 C CA . PHE A 1 83 ? -10.133 -3.145 -3.021 1 97.12 83 PHE A CA 1
ATOM 625 C C . PHE A 1 83 ? -11.391 -2.289 -2.936 1 97.12 83 PHE A C 1
ATOM 627 O O . PHE A 1 83 ? -12.211 -2.467 -2.029 1 97.12 83 PHE A O 1
ATOM 634 N N . THR A 1 84 ? -11.492 -1.355 -3.818 1 95.38 84 THR A N 1
ATOM 635 C CA . THR A 1 84 ? -12.719 -0.581 -3.98 1 95.38 84 THR A CA 1
ATOM 636 C C . THR A 1 84 ? -13.227 -0.677 -5.414 1 95.38 84 THR A C 1
ATOM 638 O O . THR A 1 84 ? -12.445 -0.674 -6.363 1 95.38 84 THR A O 1
ATOM 641 N N . ARG A 1 85 ? -14.469 -0.774 -5.52 1 94.5 85 ARG A N 1
ATOM 642 C CA . ARG A 1 85 ? -15.062 -0.836 -6.855 1 94.5 85 ARG A CA 1
ATOM 643 C C . ARG A 1 85 ? -14.992 0.521 -7.547 1 94.5 85 ARG A C 1
ATOM 645 O O . ARG A 1 85 ? -15.438 1.529 -6.992 1 94.5 85 ARG A O 1
ATOM 652 N N . SER A 1 86 ? -14.367 0.483 -8.734 1 89.5 86 SER A N 1
ATOM 653 C CA . SER A 1 86 ? -14.336 1.714 -9.516 1 89.5 86 SER A CA 1
ATOM 654 C C . SER A 1 86 ? -15.641 1.921 -10.273 1 89.5 86 SER A C 1
ATOM 656 O O . SER A 1 86 ? -16.141 0.996 -10.914 1 89.5 86 SER A O 1
ATOM 658 N N . GLU A 1 87 ? -16.172 3.125 -10.094 1 79 87 GLU A N 1
ATOM 659 C CA . GLU A 1 87 ? -17.406 3.432 -10.828 1 79 87 GLU A CA 1
ATOM 660 C C . GLU A 1 87 ? -17.094 4.066 -12.18 1 79 87 GLU A C 1
ATOM 662 O O . GLU A 1 87 ? -17.984 4.215 -13.023 1 79 87 GLU A O 1
ATOM 667 N N . ASP A 1 88 ? -15.883 4.32 -12.422 1 80.25 88 ASP A N 1
ATOM 668 C CA . ASP A 1 88 ? -15.477 4.988 -13.656 1 80.25 88 ASP A CA 1
ATOM 669 C C . ASP A 1 88 ? -14.555 4.102 -14.484 1 80.25 88 ASP A C 1
ATOM 671 O O . ASP A 1 88 ? -13.352 4.039 -14.234 1 80.25 88 ASP A O 1
ATOM 675 N N . LYS A 1 89 ? -15.141 3.533 -15.5 1 77.5 89 LYS A N 1
ATOM 676 C CA . LYS A 1 89 ? -14.391 2.623 -16.359 1 77.5 89 LYS A CA 1
ATOM 677 C C . LYS A 1 89 ? -13.211 3.332 -17.016 1 77.5 89 LYS A C 1
ATOM 679 O O . LYS A 1 89 ? -12.148 2.736 -17.203 1 77.5 89 LYS A O 1
ATOM 684 N N . ALA A 1 90 ? -13.469 4.551 -17.297 1 75.06 90 ALA A N 1
ATOM 685 C CA . ALA A 1 90 ? -12.414 5.324 -17.938 1 75.06 90 ALA A CA 1
ATOM 686 C C . ALA A 1 90 ? -11.234 5.535 -17 1 75.06 90 ALA A C 1
ATOM 688 O O . ALA A 1 90 ? -10.07 5.434 -17.406 1 75.06 90 ALA A O 1
ATOM 689 N N . ALA A 1 91 ? -11.555 5.75 -15.781 1 73 91 ALA A N 1
ATOM 690 C CA . ALA A 1 91 ? -10.5 5.93 -14.789 1 73 91 ALA A CA 1
ATOM 691 C C . ALA A 1 91 ? -9.719 4.637 -14.578 1 73 91 ALA A C 1
ATOM 693 O O . ALA A 1 91 ? -8.484 4.656 -14.469 1 73 91 ALA A O 1
ATOM 694 N N . LEU A 1 92 ? -10.414 3.582 -14.617 1 77.75 92 LEU A N 1
ATOM 695 C CA . LEU A 1 92 ? -9.773 2.283 -14.445 1 77.75 92 LEU A CA 1
ATOM 696 C C . LEU A 1 92 ? -8.82 1.986 -15.602 1 77.75 92 LEU A C 1
ATOM 698 O O . LEU A 1 92 ? -7.711 1.494 -15.391 1 77.75 92 LEU A O 1
ATOM 702 N N . ARG A 1 93 ? -9.281 2.266 -16.703 1 75.12 93 ARG A N 1
ATOM 703 C CA . ARG A 1 93 ? -8.453 2.045 -17.891 1 75.12 93 ARG A CA 1
ATOM 704 C C . ARG A 1 93 ? -7.188 2.896 -17.828 1 75.12 93 ARG A C 1
ATOM 706 O O . ARG A 1 93 ? -6.109 2.439 -18.219 1 75.12 93 ARG A O 1
ATOM 713 N N . ALA A 1 94 ? -7.406 4.027 -17.281 1 71.12 94 ALA A N 1
ATOM 714 C CA . ALA A 1 94 ? -6.289 4.969 -17.25 1 71.12 94 ALA A CA 1
ATOM 715 C C . ALA A 1 94 ? -5.254 4.551 -16.203 1 71.12 94 ALA A C 1
ATOM 717 O O . ALA A 1 94 ? -4.066 4.836 -16.359 1 71.12 94 ALA A O 1
ATOM 718 N N . THR A 1 95 ? -5.715 3.832 -15.234 1 71.5 95 THR A N 1
ATOM 719 C CA . THR A 1 95 ? -4.82 3.467 -14.141 1 71.5 95 THR A CA 1
ATOM 720 C C . THR A 1 95 ? -4.184 2.104 -14.398 1 71.5 95 THR A C 1
ATOM 722 O O . THR A 1 95 ? -3.195 1.743 -13.75 1 71.5 95 THR A O 1
ATOM 725 N N . ARG A 1 96 ? -4.758 1.495 -15.336 1 70.38 96 ARG A N 1
ATOM 726 C CA . ARG A 1 96 ? -4.301 0.133 -15.594 1 70.38 96 ARG A CA 1
ATOM 727 C C . ARG A 1 96 ? -2.814 0.11 -15.93 1 70.38 96 ARG A C 1
ATOM 729 O O . ARG A 1 96 ? -2.357 0.855 -16.797 1 70.38 96 ARG A O 1
ATOM 736 N N . GLY A 1 97 ? -2.133 -0.762 -15.164 1 71.31 97 GLY A N 1
ATOM 737 C CA . GLY A 1 97 ? -0.713 -0.922 -15.43 1 71.31 97 GLY A CA 1
ATOM 738 C C . GLY A 1 97 ? 0.135 0.183 -14.828 1 71.31 97 GLY A C 1
ATOM 739 O O . GLY A 1 97 ? 1.331 0.278 -15.109 1 71.31 97 GLY A O 1
ATOM 740 N N . ARG A 1 98 ? -0.556 1.012 -14.062 1 78.31 98 ARG A N 1
ATOM 741 C CA . ARG A 1 98 ? 0.186 2.158 -13.547 1 78.31 98 ARG A CA 1
ATOM 742 C C . ARG A 1 98 ? 0.239 2.133 -12.023 1 78.31 98 ARG A C 1
ATOM 744 O O . ARG A 1 98 ? 0.594 3.133 -11.391 1 78.31 98 ARG A O 1
ATOM 751 N N . THR A 1 99 ? -0.24 1.083 -11.508 1 88 99 THR A N 1
ATOM 752 C CA . THR A 1 99 ? -0.175 0.872 -10.07 1 88 99 THR A CA 1
ATOM 753 C C . THR A 1 99 ? 0.717 -0.321 -9.734 1 88 99 THR A C 1
ATOM 755 O O . THR A 1 99 ? 0.802 -1.274 -10.508 1 88 99 THR A O 1
ATOM 758 N N . ALA A 1 100 ? 1.42 -0.162 -8.641 1 94.94 100 ALA A N 1
ATOM 759 C CA . ALA A 1 100 ? 2.303 -1.247 -8.219 1 94.94 100 ALA A CA 1
ATOM 760 C C . ALA A 1 100 ? 2.4 -1.312 -6.695 1 94.94 100 ALA A C 1
ATOM 762 O O . ALA A 1 100 ? 2.164 -0.316 -6.008 1 94.94 100 ALA A O 1
ATOM 763 N N . ILE A 1 101 ? 2.648 -2.508 -6.227 1 97.88 101 ILE A N 1
ATOM 764 C CA . ILE A 1 101 ? 2.873 -2.783 -4.812 1 97.88 101 ILE A CA 1
ATOM 765 C C . ILE A 1 101 ? 4.137 -3.625 -4.645 1 97.88 101 ILE A C 1
ATOM 767 O O . ILE A 1 101 ? 4.41 -4.516 -5.453 1 97.88 101 ILE A O 1
ATOM 771 N N . TYR A 1 102 ? 4.906 -3.273 -3.641 1 98.25 102 TYR A N 1
ATOM 772 C CA . TYR A 1 102 ? 6.055 -4.09 -3.268 1 98.25 102 TYR A CA 1
ATOM 773 C C . TYR A 1 102 ? 5.734 -4.957 -2.055 1 98.25 102 TYR A C 1
ATOM 775 O O . TYR A 1 102 ? 5.297 -4.449 -1.019 1 98.25 102 TYR A O 1
ATOM 783 N N . ILE A 1 103 ? 5.91 -6.23 -2.205 1 98.56 103 ILE A N 1
ATOM 784 C CA . ILE A 1 103 ? 5.641 -7.199 -1.149 1 98.56 103 ILE A CA 1
ATOM 785 C C . ILE A 1 103 ? 6.938 -7.883 -0.728 1 98.56 103 ILE A C 1
ATOM 787 O O . ILE A 1 103 ? 7.496 -8.688 -1.479 1 98.56 103 ILE A O 1
ATOM 791 N N . ARG A 1 104 ? 7.375 -7.566 0.479 1 97.81 104 ARG A N 1
ATOM 792 C CA . ARG A 1 104 ? 8.57 -8.203 1.024 1 97.81 104 ARG A CA 1
ATOM 793 C C . ARG A 1 104 ? 8.227 -9.539 1.681 1 97.81 104 ARG A C 1
ATOM 795 O O . ARG A 1 104 ? 7.297 -9.617 2.486 1 97.81 104 ARG A O 1
ATOM 802 N N . VAL A 1 105 ? 9.039 -10.547 1.338 1 97.44 105 VAL A N 1
ATOM 803 C CA . VAL A 1 105 ? 8.68 -11.906 1.74 1 97.44 105 VAL A CA 1
ATOM 804 C C . VAL A 1 105 ? 9.906 -12.609 2.332 1 97.44 105 VAL A C 1
ATOM 806 O O . VAL A 1 105 ? 11.023 -12.438 1.837 1 97.44 105 VAL A O 1
ATOM 809 N N . ASP A 1 106 ? 9.711 -13.312 3.439 1 95.94 106 ASP A N 1
ATOM 810 C CA . ASP A 1 106 ? 10.648 -14.344 3.881 1 95.94 106 ASP A CA 1
ATOM 811 C C . ASP A 1 106 ? 10.281 -15.703 3.305 1 95.94 106 ASP A C 1
ATOM 813 O O . ASP A 1 106 ? 9.109 -16.078 3.266 1 95.94 106 ASP A O 1
ATOM 817 N N . HIS A 1 107 ? 11.305 -16.438 2.828 1 94.81 107 HIS A N 1
ATOM 818 C CA . HIS A 1 107 ? 11.094 -17.75 2.221 1 94.81 107 HIS A CA 1
ATOM 819 C C . HIS A 1 107 ? 10.273 -17.641 0.941 1 94.81 107 HIS A C 1
ATOM 821 O O . HIS A 1 107 ? 9.227 -18.281 0.81 1 94.81 107 HIS A O 1
ATOM 827 N N . ILE A 1 108 ? 10.859 -16.953 -0.01 1 96.75 108 ILE A N 1
ATOM 828 C CA . ILE A 1 108 ? 10.148 -16.578 -1.226 1 96.75 108 ILE A CA 1
ATOM 829 C C . ILE A 1 108 ? 10.008 -17.797 -2.139 1 96.75 108 ILE A C 1
ATOM 831 O O . ILE A 1 108 ? 9.078 -17.875 -2.938 1 96.75 108 ILE A O 1
ATOM 835 N N . GLU A 1 109 ? 10.898 -18.703 -2.051 1 95 109 GLU A N 1
ATOM 836 C CA . GLU A 1 109 ? 10.898 -19.844 -2.973 1 95 109 GLU A CA 1
ATOM 837 C C . GLU A 1 109 ? 9.617 -20.672 -2.828 1 95 109 GLU A C 1
ATOM 839 O O . GLU A 1 109 ? 8.969 -20.984 -3.824 1 95 109 GLU A O 1
ATOM 844 N N . PRO A 1 110 ? 9.281 -20.969 -1.584 1 95.94 110 PRO A N 1
ATOM 845 C CA . PRO A 1 110 ? 8.016 -21.688 -1.462 1 95.94 110 PRO A CA 1
ATOM 846 C C . PRO A 1 110 ? 6.824 -20.906 -2.006 1 95.94 110 PRO A C 1
ATOM 848 O O . PRO A 1 110 ? 5.895 -21.5 -2.564 1 95.94 110 PRO A O 1
ATOM 851 N N . LEU A 1 111 ? 6.801 -19.625 -1.798 1 97.12 111 LEU A N 1
ATOM 852 C CA . LEU A 1 111 ? 5.723 -18.812 -2.342 1 97.12 111 LEU A CA 1
ATOM 853 C C . LEU A 1 111 ? 5.734 -18.828 -3.867 1 97.12 111 LEU A C 1
ATOM 855 O O . LEU A 1 111 ? 4.684 -18.984 -4.496 1 97.12 111 LEU A O 1
ATOM 859 N N . TRP A 1 112 ? 6.898 -18.656 -4.375 1 97.12 112 TRP A N 1
ATOM 860 C CA . TRP A 1 112 ? 7.039 -18.719 -5.828 1 97.12 112 TRP A CA 1
ATOM 861 C C . TRP A 1 112 ? 6.523 -20.047 -6.371 1 97.12 112 TRP A C 1
ATOM 863 O O . TRP A 1 112 ? 5.77 -20.078 -7.348 1 97.12 112 TRP A O 1
ATOM 873 N N . ASN A 1 113 ? 6.938 -21.125 -5.777 1 96.62 113 ASN A N 1
ATOM 874 C CA . ASN A 1 113 ? 6.492 -22.438 -6.219 1 96.62 113 ASN A CA 1
ATOM 875 C C . ASN A 1 113 ? 4.973 -22.562 -6.207 1 96.62 113 ASN A C 1
ATOM 877 O O . ASN A 1 113 ? 4.379 -23.094 -7.141 1 96.62 113 ASN A O 1
ATOM 881 N N . ARG A 1 114 ? 4.41 -22.016 -5.219 1 95.19 114 ARG A N 1
ATOM 882 C CA . ARG A 1 114 ? 2.953 -22.031 -5.109 1 95.19 114 ARG A CA 1
ATOM 883 C C . ARG A 1 114 ? 2.314 -21.234 -6.242 1 95.19 114 ARG A C 1
ATOM 885 O O . ARG A 1 114 ? 1.365 -21.688 -6.875 1 95.19 114 ARG A O 1
ATOM 892 N N . VAL A 1 115 ? 2.791 -20.047 -6.449 1 97.88 115 VAL A N 1
ATOM 893 C CA . VAL A 1 115 ? 2.24 -19.172 -7.477 1 97.88 115 VAL A CA 1
ATOM 894 C C . VAL A 1 115 ? 2.426 -19.812 -8.852 1 97.88 115 VAL A C 1
ATOM 896 O O . VAL A 1 115 ? 1.507 -19.797 -9.672 1 97.88 115 VAL A O 1
ATOM 899 N N . TYR A 1 116 ? 3.604 -20.312 -9.039 1 97 116 TYR A N 1
ATOM 900 C CA . TYR A 1 116 ? 3.914 -20.953 -10.312 1 97 116 TYR A CA 1
ATOM 901 C C . TYR A 1 116 ? 2.967 -22.125 -10.578 1 97 116 TYR A C 1
ATOM 903 O O . TYR A 1 116 ? 2.43 -22.25 -11.68 1 97 116 TYR A O 1
ATOM 911 N N . GLN A 1 117 ? 2.725 -22.891 -9.617 1 96.94 117 GLN A N 1
ATOM 912 C CA . GLN A 1 117 ? 1.863 -24.062 -9.75 1 96.94 117 GLN A CA 1
ATOM 913 C C . GLN A 1 117 ? 0.408 -23.656 -9.961 1 96.94 117 GLN A C 1
ATOM 915 O O . GLN A 1 117 ? -0.324 -24.297 -10.711 1 96.94 117 GLN A O 1
ATOM 920 N N . ALA A 1 118 ? 0.035 -22.609 -9.297 1 97.06 118 ALA A N 1
ATOM 921 C CA . ALA A 1 118 ? -1.341 -22.125 -9.414 1 97.06 118 ALA A CA 1
ATOM 922 C C . ALA A 1 118 ? -1.604 -21.547 -10.797 1 97.06 118 ALA A C 1
ATOM 924 O O . ALA A 1 118 ? -2.758 -21.406 -11.211 1 97.06 118 ALA A O 1
ATOM 925 N N . ALA A 1 119 ? -0.62 -21.078 -11.477 1 97.06 119 ALA A N 1
ATOM 926 C CA . ALA A 1 119 ? -0.669 -20.641 -12.867 1 97.06 119 ALA A CA 1
ATOM 927 C C . ALA A 1 119 ? -1.722 -19.547 -13.055 1 97.06 119 ALA A C 1
ATOM 929 O O . ALA A 1 119 ? -2.703 -19.734 -13.773 1 97.06 119 ALA A O 1
ATOM 930 N N . PRO A 1 120 ? -1.45 -18.359 -12.453 1 98.25 120 PRO A N 1
ATOM 931 C CA . PRO A 1 120 ? -2.391 -17.266 -12.68 1 98.25 120 PRO A CA 1
ATOM 932 C C . PRO A 1 120 ? -2.611 -16.969 -14.164 1 98.25 120 PRO A C 1
ATOM 934 O O . PRO A 1 120 ? -1.693 -17.141 -14.969 1 98.25 120 PRO A O 1
ATOM 937 N N . PRO A 1 121 ? -3.85 -16.484 -14.531 1 98 121 PRO A N 1
ATOM 938 C CA . PRO A 1 121 ? -4.172 -16.188 -15.922 1 98 121 PRO A CA 1
ATOM 939 C C . PRO A 1 121 ? -3.674 -14.812 -16.359 1 98 121 PRO A C 1
ATOM 941 O O . PRO A 1 121 ? -4.176 -14.25 -17.344 1 98 121 PRO A O 1
ATOM 944 N N . THR A 1 122 ? -2.869 -14.195 -15.609 1 97.62 122 THR A N 1
ATOM 945 C CA . THR A 1 122 ? -2.279 -12.891 -15.891 1 97.62 122 THR A CA 1
ATOM 946 C C . THR A 1 122 ? -0.764 -13 -16.016 1 97.62 122 THR A C 1
ATOM 948 O O . THR A 1 122 ? -0.18 -14.039 -15.703 1 97.62 122 THR A O 1
ATOM 951 N N . PRO A 1 123 ? -0.095 -11.984 -16.516 1 97.25 123 PRO A N 1
ATOM 952 C CA . PRO A 1 123 ? 1.355 -12.055 -16.719 1 97.25 123 PRO A CA 1
ATOM 953 C C . PRO A 1 123 ? 2.113 -12.312 -15.414 1 97.25 123 PRO A C 1
ATOM 955 O O . PRO A 1 123 ? 1.762 -11.75 -14.375 1 97.25 123 PRO A O 1
ATOM 958 N N . VAL A 1 124 ? 3.115 -13.227 -15.547 1 98.12 124 VAL A N 1
ATOM 959 C CA . VAL A 1 124 ? 4 -13.57 -14.445 1 98.12 124 VAL A CA 1
ATOM 960 C C . VAL A 1 124 ? 5.453 -13.516 -14.906 1 98.12 124 VAL A C 1
ATOM 962 O O . VAL A 1 124 ? 5.781 -13.992 -16 1 98.12 124 VAL A O 1
ATOM 965 N N . ARG A 1 125 ? 6.227 -12.844 -14.148 1 97.94 125 ARG A N 1
ATOM 966 C CA . ARG A 1 125 ? 7.672 -12.898 -14.344 1 97.94 125 ARG A CA 1
ATOM 967 C C . ARG A 1 125 ? 8.328 -13.781 -13.289 1 97.94 125 ARG A C 1
ATOM 969 O O . ARG A 1 125 ? 8.141 -13.562 -12.086 1 97.94 125 ARG A O 1
ATOM 976 N N . SER A 1 126 ? 9.117 -14.648 -13.727 1 97.81 126 SER A N 1
ATOM 977 C CA . SER A 1 126 ? 9.648 -15.703 -12.875 1 97.81 126 SER A CA 1
ATOM 978 C C . SER A 1 126 ? 10.625 -15.148 -11.844 1 97.81 126 SER A C 1
ATOM 980 O O . SER A 1 126 ? 11.133 -14.031 -12 1 97.81 126 SER A O 1
ATOM 982 N N . LEU A 1 127 ? 10.789 -15.969 -10.82 1 97.38 127 LEU A N 1
ATOM 983 C CA . LEU A 1 127 ? 11.727 -15.641 -9.75 1 97.38 127 LEU A CA 1
ATOM 984 C C . LEU A 1 127 ? 13.148 -15.508 -10.297 1 97.38 127 LEU A C 1
ATOM 986 O O . LEU A 1 127 ? 13.633 -16.406 -10.984 1 97.38 127 LEU A O 1
ATOM 990 N N . GLU A 1 128 ? 13.656 -14.391 -10.086 1 96.12 128 GLU A N 1
ATOM 991 C CA . GLU A 1 128 ? 15.031 -14.117 -10.5 1 96.12 128 GLU A CA 1
ATOM 992 C C . GLU A 1 128 ? 15.883 -13.641 -9.328 1 96.12 128 GLU A C 1
ATOM 994 O O . GLU A 1 128 ? 15.375 -13 -8.406 1 96.12 128 GLU A O 1
ATOM 999 N N . THR A 1 129 ? 17.156 -13.969 -9.336 1 92.56 129 THR A N 1
ATOM 1000 C CA . THR A 1 129 ? 18.125 -13.477 -8.367 1 92.56 129 THR A CA 1
ATOM 1001 C C . THR A 1 129 ? 18.969 -12.352 -8.961 1 92.56 129 THR A C 1
ATOM 1003 O O . THR A 1 129 ? 19.578 -12.516 -10.016 1 92.56 129 THR A O 1
ATOM 1006 N N . HIS A 1 130 ? 18.844 -11.281 -8.25 1 91.12 130 HIS A N 1
ATOM 1007 C CA . HIS A 1 130 ? 19.594 -10.133 -8.75 1 91.12 130 HIS A CA 1
ATOM 1008 C C . HIS A 1 130 ? 20.984 -10.086 -8.141 1 91.12 130 HIS A C 1
ATOM 1010 O O . HIS A 1 130 ? 21.219 -10.602 -7.043 1 91.12 130 HIS A O 1
ATOM 1016 N N . PRO A 1 131 ? 21.953 -9.453 -8.836 1 87.06 131 PRO A N 1
ATOM 1017 C CA . PRO A 1 131 ? 23.344 -9.43 -8.391 1 87.06 131 PRO A CA 1
ATOM 1018 C C . PRO A 1 131 ? 23.516 -8.781 -7.023 1 87.06 131 PRO A C 1
ATOM 1020 O O . PRO A 1 131 ? 24.484 -9.078 -6.312 1 87.06 131 PRO A O 1
ATOM 1023 N N . TRP A 1 132 ? 22.656 -7.898 -6.66 1 85.38 132 TRP A N 1
ATOM 1024 C CA . TRP A 1 132 ? 22.781 -7.18 -5.398 1 85.38 132 TRP A CA 1
ATOM 1025 C C . TRP A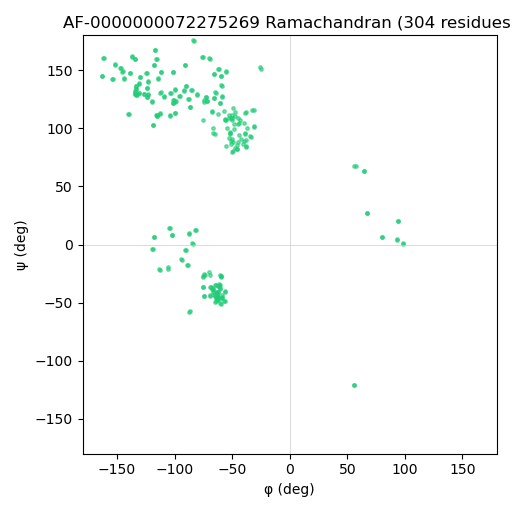 1 132 ? 22.125 -7.957 -4.262 1 85.38 132 TRP A C 1
ATOM 1027 O O . TRP A 1 132 ? 21.938 -7.422 -3.164 1 85.38 132 TRP A O 1
ATOM 1037 N N . GLY A 1 133 ? 21.688 -9.273 -4.488 1 86.75 133 GLY A N 1
ATOM 1038 C CA . GLY A 1 133 ? 21.234 -10.156 -3.43 1 86.75 133 GLY A CA 1
ATOM 1039 C C . GLY A 1 133 ? 19.734 -10.125 -3.229 1 86.75 133 GLY A C 1
ATOM 1040 O O . GLY A 1 133 ? 19.234 -10.398 -2.131 1 86.75 133 GLY A O 1
ATOM 1041 N N . MET A 1 134 ? 19.047 -9.711 -4.137 1 92.75 134 MET A N 1
ATOM 1042 C CA . MET A 1 134 ? 17.578 -9.695 -4.062 1 92.75 134 MET A CA 1
ATOM 1043 C C . MET A 1 134 ? 16.984 -10.734 -4.996 1 92.75 134 MET A C 1
ATOM 1045 O O . MET A 1 134 ? 17.438 -10.898 -6.129 1 92.75 134 MET A O 1
ATOM 1049 N N . ARG A 1 135 ? 16.141 -11.539 -4.453 1 96.69 135 ARG A N 1
ATOM 1050 C CA . ARG A 1 135 ? 15.312 -12.422 -5.266 1 96.69 135 ARG A CA 1
ATOM 1051 C C . ARG A 1 135 ? 13.906 -11.852 -5.441 1 96.69 135 ARG A C 1
ATOM 1053 O O . ARG A 1 135 ? 13.289 -11.406 -4.473 1 96.69 135 ARG A O 1
ATOM 1060 N N . GLU A 1 136 ? 13.453 -11.875 -6.688 1 97.62 136 GLU A N 1
ATOM 1061 C CA . GLU A 1 136 ? 12.156 -11.25 -6.938 1 97.62 136 GLU A CA 1
ATOM 1062 C C . GLU A 1 136 ? 11.383 -12.008 -8.016 1 97.62 136 GLU A C 1
ATOM 1064 O O . GLU A 1 136 ? 11.977 -12.562 -8.938 1 97.62 136 GLU A O 1
ATOM 1069 N N . PHE A 1 137 ? 10.094 -12.008 -7.938 1 98.12 137 PHE A N 1
ATOM 1070 C CA . PHE A 1 137 ? 9.188 -12.344 -9.031 1 98.12 137 PHE A CA 1
ATOM 1071 C C . PHE A 1 137 ? 8.016 -11.367 -9.078 1 98.12 137 PHE A C 1
ATOM 1073 O O . PHE A 1 137 ? 7.785 -10.617 -8.125 1 98.12 137 PHE A O 1
ATOM 1080 N N . HIS A 1 138 ? 7.332 -11.312 -10.195 1 98.38 138 HIS A N 1
ATOM 1081 C CA . HIS A 1 138 ? 6.266 -10.336 -10.398 1 98.38 138 HIS A CA 1
ATOM 1082 C C . HIS A 1 138 ? 4.996 -11.008 -10.906 1 98.38 138 HIS A C 1
ATOM 1084 O O . HIS A 1 138 ? 5.062 -11.953 -11.695 1 98.38 138 HIS A O 1
ATOM 1090 N N . VAL A 1 139 ? 3.912 -10.516 -10.484 1 98.44 139 VAL A N 1
ATOM 1091 C CA . VAL A 1 139 ? 2.6 -10.922 -10.977 1 98.44 139 VAL A CA 1
ATOM 1092 C C . VAL A 1 139 ? 1.754 -9.688 -11.273 1 98.44 139 VAL A C 1
ATOM 1094 O O . VAL A 1 139 ? 1.746 -8.734 -10.492 1 98.44 139 VAL A O 1
ATOM 1097 N N . GLN A 1 140 ? 1.132 -9.688 -12.383 1 97.44 140 GLN A N 1
ATOM 1098 C CA . GLN A 1 140 ? 0.125 -8.656 -12.633 1 97.44 140 GLN A CA 1
ATOM 1099 C C . GLN A 1 140 ? -1.263 -9.141 -12.211 1 97.44 140 GLN A C 1
ATOM 1101 O O . GLN A 1 140 ? -1.658 -10.266 -12.523 1 97.44 140 GLN A O 1
ATOM 1106 N N . ASP A 1 141 ? -1.972 -8.273 -11.477 1 97.25 141 ASP A N 1
ATOM 1107 C CA . ASP A 1 141 ? -3.314 -8.695 -11.086 1 97.25 141 ASP A CA 1
ATOM 1108 C C . ASP A 1 141 ? -4.324 -8.406 -12.195 1 97.25 141 ASP A C 1
ATOM 1110 O O . ASP A 1 141 ? -3.967 -7.863 -13.242 1 97.25 141 ASP A O 1
ATOM 1114 N N . PRO A 1 142 ? -5.586 -8.766 -12.109 1 95.5 142 PRO A N 1
ATOM 1115 C CA . PRO A 1 142 ? -6.559 -8.68 -13.195 1 95.5 142 PRO A CA 1
ATOM 1116 C C . PRO A 1 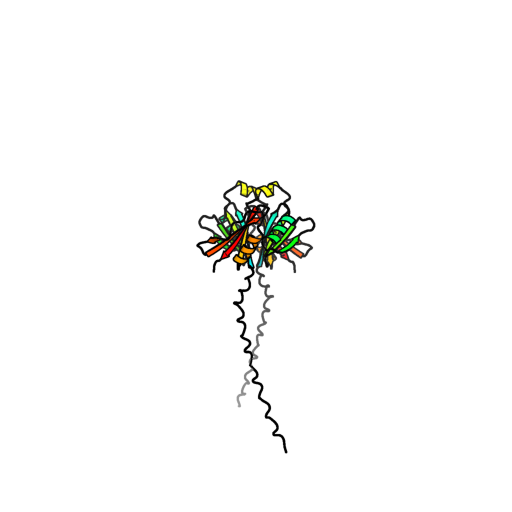142 ? -6.766 -7.254 -13.695 1 95.5 142 PRO A C 1
ATOM 1118 O O . PRO A 1 142 ? -7.129 -7.047 -14.859 1 95.5 142 PRO A O 1
ATOM 1121 N N . ASP A 1 143 ? -6.531 -6.289 -12.828 1 92.75 143 ASP A N 1
ATOM 1122 C CA . ASP A 1 143 ? -6.758 -4.902 -13.227 1 92.75 143 ASP A CA 1
ATOM 1123 C C . ASP A 1 143 ? -5.438 -4.199 -13.547 1 92.75 143 ASP A C 1
ATOM 1125 O O . ASP A 1 143 ? -5.402 -2.979 -13.711 1 92.75 143 ASP A O 1
ATOM 1129 N N . GLY A 1 144 ? -4.398 -4.977 -13.578 1 92.62 144 GLY A N 1
ATOM 1130 C CA . GLY A 1 144 ? -3.158 -4.453 -14.125 1 92.62 144 GLY A CA 1
ATOM 1131 C C . GLY A 1 144 ? -2.191 -3.969 -13.062 1 92.62 144 GLY A C 1
ATOM 1132 O O . GLY A 1 144 ? -1.132 -3.426 -13.383 1 92.62 144 GLY A O 1
ATOM 1133 N N . CYS A 1 145 ? -2.514 -4.074 -11.828 1 93.81 145 CYS A N 1
ATOM 1134 C CA . CYS A 1 145 ? -1.561 -3.73 -10.781 1 93.81 145 CYS A CA 1
ATOM 1135 C C . CYS A 1 145 ? -0.369 -4.68 -10.797 1 93.81 145 CYS A C 1
ATOM 1137 O O . CYS A 1 145 ? -0.542 -5.898 -10.836 1 93.81 145 CYS A O 1
ATOM 1139 N N . LEU A 1 146 ? 0.819 -4.043 -10.766 1 96.25 146 LEU A N 1
ATOM 1140 C CA . LEU A 1 146 ? 2.033 -4.848 -10.719 1 96.25 146 LEU A CA 1
ATOM 1141 C C . LEU A 1 146 ? 2.393 -5.199 -9.281 1 96.25 146 LEU A C 1
ATOM 1143 O O . LEU A 1 146 ? 2.625 -4.312 -8.461 1 96.25 146 LEU A O 1
ATOM 1147 N N . LEU A 1 147 ? 2.408 -6.48 -8.953 1 98.44 147 LEU A N 1
ATOM 1148 C CA . LEU A 1 147 ? 2.807 -7 -7.648 1 98.44 147 LEU A CA 1
ATOM 1149 C C . LEU A 1 147 ? 4.242 -7.516 -7.688 1 98.44 147 LEU A C 1
ATOM 1151 O O . LEU A 1 147 ? 4.539 -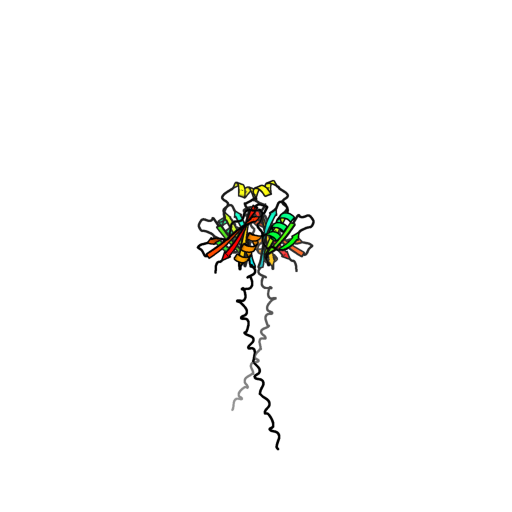8.492 -8.383 1 98.44 147 LEU A O 1
ATOM 1155 N N . ARG A 1 148 ? 5.086 -6.855 -6.98 1 98.25 148 ARG A N 1
ATOM 1156 C CA . ARG A 1 148 ? 6.492 -7.23 -6.906 1 98.25 148 ARG A CA 1
ATOM 1157 C C . ARG A 1 148 ? 6.809 -7.922 -5.586 1 98.25 148 ARG A C 1
ATOM 1159 O O . ARG A 1 148 ? 6.762 -7.297 -4.523 1 98.25 148 ARG A O 1
ATOM 1166 N N . PHE A 1 149 ? 7.086 -9.211 -5.703 1 98.5 149 PHE A N 1
ATOM 1167 C CA . PHE A 1 149 ? 7.484 -9.977 -4.527 1 98.5 149 PHE A CA 1
ATOM 1168 C C . PHE A 1 149 ? 9.008 -10.055 -4.426 1 98.5 149 PHE A C 1
ATOM 1170 O O . PHE A 1 149 ? 9.68 -10.422 -5.387 1 98.5 149 PHE A O 1
ATOM 1177 N N . GLY A 1 150 ? 9.477 -9.664 -3.215 1 97.81 150 GLY A N 1
ATOM 1178 C CA . GLY A 1 150 ? 10.922 -9.656 -3.084 1 97.81 150 GLY A CA 1
ATOM 1179 C C . GLY A 1 150 ? 11.406 -10.188 -1.748 1 97.81 150 GLY A C 1
ATOM 1180 O O . GLY A 1 150 ? 10.727 -10.031 -0.731 1 97.81 150 GLY A O 1
ATOM 1181 N N . GLU A 1 151 ? 12.562 -10.812 -1.766 1 97.25 151 GLU A N 1
ATOM 1182 C CA . GLU A 1 151 ? 13.297 -11.281 -0.592 1 97.25 151 GLU A CA 1
ATOM 1183 C C . GLU A 1 151 ? 14.766 -10.898 -0.67 1 97.25 151 GLU A C 1
ATOM 1185 O O . GLU A 1 151 ? 15.406 -11.07 -1.71 1 97.25 151 GLU A O 1
ATOM 1190 N N . GLU A 1 152 ? 15.203 -10.266 0.463 1 89.62 152 GLU A N 1
ATOM 1191 C CA . GLU A 1 152 ? 16.641 -10.039 0.526 1 89.62 152 GLU A CA 1
ATOM 1192 C C . GLU A 1 152 ? 17.406 -11.352 0.648 1 89.62 152 GLU A C 1
ATOM 1194 O O . GLU A 1 152 ? 17.109 -12.172 1.52 1 89.62 152 GLU A O 1
ATOM 1199 N N . ALA A 1 153 ? 18.172 -11.734 -0.307 1 77.25 153 ALA A N 1
ATOM 1200 C CA . ALA A 1 153 ? 18.922 -12.992 -0.351 1 77.25 153 ALA A CA 1
ATOM 1201 C C . ALA A 1 153 ? 19.984 -13.039 0.739 1 77.25 153 ALA A C 1
ATOM 1203 O O . ALA A 1 153 ? 20.625 -12.023 1.027 1 77.25 153 ALA A O 1
ATOM 1204 N N . GLY A 1 154 ? 19.703 -13.656 1.927 1 61.16 154 GLY A N 1
ATOM 1205 C CA . GLY A 1 154 ? 20.703 -13.852 2.973 1 61.16 154 GLY A CA 1
ATOM 1206 C C . GLY A 1 154 ? 22.109 -14.031 2.438 1 61.16 154 GLY A C 1
ATOM 1207 O O . GLY A 1 154 ? 22.297 -14.312 1.25 1 61.16 154 GLY A O 1
ATOM 1208 N N . MET B 1 1 ? 21.344 -97.312 39.5 1 30.42 1 MET B N 1
ATOM 1209 C CA . MET B 1 1 ? 21.531 -96.875 38.125 1 30.42 1 MET B CA 1
ATOM 1210 C C . MET B 1 1 ? 20.984 -95.438 37.906 1 30.42 1 MET B C 1
ATOM 1212 O O . MET B 1 1 ? 19.766 -95.25 37.906 1 30.42 1 MET B O 1
ATOM 1216 N N . ILE B 1 2 ? 21.672 -94.375 38.5 1 36.72 2 ILE B N 1
ATOM 1217 C CA . ILE B 1 2 ? 21.438 -93 38.844 1 36.72 2 ILE B CA 1
ATOM 1218 C C . ILE B 1 2 ? 21.266 -92.188 37.562 1 36.72 2 ILE B C 1
ATOM 1220 O O . ILE B 1 2 ? 22.109 -92.25 36.656 1 36.72 2 ILE B O 1
ATOM 1224 N N . ALA B 1 3 ? 19.984 -91.875 37.156 1 40.5 3 ALA B N 1
ATOM 1225 C CA . ALA B 1 3 ? 19.469 -91.125 36 1 40.5 3 ALA B CA 1
ATOM 1226 C C . ALA B 1 3 ? 20.141 -89.812 35.844 1 40.5 3 ALA B C 1
ATOM 1228 O O . ALA B 1 3 ? 20.203 -89 36.812 1 40.5 3 ALA B O 1
ATOM 1229 N N . PRO B 1 4 ? 21.062 -89.562 34.844 1 39.53 4 PRO B N 1
ATOM 1230 C CA . PRO B 1 4 ? 21.828 -88.312 34.688 1 39.53 4 PRO B CA 1
ATOM 1231 C C . PRO B 1 4 ? 20.953 -87.125 34.438 1 39.53 4 PRO B C 1
ATOM 1233 O O . PRO B 1 4 ? 19.875 -87.25 33.844 1 39.53 4 PRO B O 1
ATOM 1236 N N . LYS B 1 5 ? 20.828 -86.125 35.375 1 40.78 5 LYS B N 1
ATOM 1237 C CA . LYS B 1 5 ? 20.156 -84.875 35.375 1 40.78 5 LYS B CA 1
ATOM 1238 C C . LYS B 1 5 ? 20.609 -84 34.188 1 40.78 5 LYS B C 1
ATOM 1240 O O . LYS B 1 5 ? 21.797 -83.75 34 1 40.78 5 LYS B O 1
ATOM 1245 N N . GLY B 1 6 ? 19.984 -84.188 32.969 1 35.72 6 GLY B N 1
ATOM 1246 C CA . GLY B 1 6 ? 20.266 -83.438 31.766 1 35.72 6 GLY B CA 1
ATOM 1247 C C . GLY B 1 6 ? 20.188 -81.938 31.969 1 35.72 6 GLY B C 1
ATOM 1248 O O . GLY B 1 6 ? 19.375 -81.438 32.781 1 35.72 6 GLY B O 1
ATOM 1249 N N . ARG B 1 7 ? 21.25 -81.125 31.969 1 37.44 7 ARG B N 1
ATOM 1250 C CA . ARG B 1 7 ? 21.375 -79.688 32.125 1 37.44 7 ARG B CA 1
ATOM 1251 C C . ARG B 1 7 ? 20.562 -78.938 31.094 1 37.44 7 ARG B C 1
ATOM 1253 O O . ARG B 1 7 ? 20.5 -79.312 29.938 1 37.44 7 ARG B O 1
ATOM 1260 N N . PRO B 1 8 ? 19.516 -78.188 31.516 1 42.56 8 PRO B N 1
ATOM 1261 C CA . PRO B 1 8 ? 18.688 -77.375 30.594 1 42.56 8 PRO B CA 1
ATOM 1262 C C . PRO B 1 8 ? 19.5 -76.375 29.781 1 42.56 8 PRO B C 1
ATOM 1264 O O . PRO B 1 8 ? 20.547 -75.938 30.25 1 42.56 8 PRO B O 1
ATOM 1267 N N . GLY B 1 9 ? 19.734 -76.562 28.453 1 34.47 9 GLY B N 1
ATOM 1268 C CA . GLY B 1 9 ? 20.375 -75.625 27.484 1 34.47 9 GLY B CA 1
ATOM 1269 C C . GLY B 1 9 ? 19.844 -74.25 27.547 1 34.47 9 GLY B C 1
ATOM 1270 O O . GLY B 1 9 ? 18.656 -74 27.828 1 34.47 9 GLY B O 1
ATOM 1271 N N . HIS B 1 10 ? 20.609 -73.188 27.953 1 40.03 10 HIS B N 1
ATOM 1272 C CA . HIS B 1 10 ? 20.406 -71.75 27.969 1 40.03 10 HIS B CA 1
ATOM 1273 C C . HIS B 1 10 ? 19.969 -71.25 26.609 1 40.03 10 HIS B C 1
ATOM 1275 O O . HIS B 1 10 ? 20.594 -71.562 25.594 1 40.03 10 HIS B O 1
ATOM 1281 N N . CYS B 1 11 ? 18.656 -71.062 26.375 1 38.97 11 CYS B N 1
ATOM 1282 C CA . CYS B 1 11 ? 18.141 -70.375 25.203 1 38.97 11 CYS B CA 1
ATOM 1283 C C . CYS B 1 11 ? 18.844 -69 25.047 1 38.97 11 CYS B C 1
ATOM 1285 O O . CYS B 1 11 ? 18.781 -68.125 25.938 1 38.97 11 CYS B O 1
ATOM 1287 N N . ALA B 1 12 ? 19.922 -68.875 24.25 1 40.41 12 ALA B N 1
ATOM 1288 C CA . ALA B 1 12 ? 20.469 -67.562 23.828 1 40.41 12 ALA B CA 1
ATOM 1289 C C . ALA B 1 12 ? 19.391 -66.688 23.219 1 40.41 12 ALA B C 1
ATOM 1291 O O . ALA B 1 12 ? 18.719 -67.062 22.25 1 40.41 12 ALA B O 1
ATOM 1292 N N . ARG B 1 13 ? 18.734 -65.875 24.016 1 41.44 13 ARG B N 1
ATOM 1293 C CA . ARG B 1 13 ? 17.906 -64.75 23.531 1 41.44 13 ARG B CA 1
ATOM 1294 C C . ARG B 1 13 ? 18.625 -63.969 22.438 1 41.44 13 ARG B C 1
ATOM 1296 O O . ARG B 1 13 ? 19.703 -63.438 22.672 1 41.44 13 ARG B O 1
ATOM 1303 N N . SER B 1 14 ? 18.469 -64.375 21.156 1 42.12 14 SER B N 1
ATOM 1304 C CA . SER B 1 14 ? 18.859 -63.5 20.062 1 42.12 14 SER B CA 1
ATOM 1305 C C . SER B 1 14 ? 18.266 -62.125 20.219 1 42.12 14 SER B C 1
ATOM 1307 O O . SER B 1 14 ? 17.047 -61.969 20.297 1 42.12 14 SER B O 1
ATOM 1309 N N . SER B 1 15 ? 18.953 -61.219 20.969 1 47.53 15 SER B N 1
ATOM 1310 C CA . SER B 1 15 ? 18.594 -59.812 20.938 1 47.53 15 SER B CA 1
ATOM 1311 C C . SER B 1 15 ? 18.469 -59.281 19.5 1 47.53 15 SER B C 1
ATOM 1313 O O . SER B 1 15 ? 19.453 -59.25 18.766 1 47.53 15 SER B O 1
ATOM 1315 N N . SER B 1 16 ? 17.344 -59.531 18.828 1 47.62 16 SER B N 1
ATOM 1316 C CA . SER B 1 16 ? 17.094 -58.781 17.594 1 47.62 16 SER B CA 1
ATOM 1317 C C . SER B 1 16 ? 17.375 -57.281 17.797 1 47.62 16 SER B C 1
ATOM 1319 O O . SER B 1 16 ? 16.703 -56.625 18.609 1 47.62 16 SER B O 1
ATOM 1321 N N . ARG B 1 17 ? 18.656 -56.812 17.719 1 50.66 17 ARG B N 1
ATOM 1322 C CA . ARG B 1 17 ? 18.875 -55.375 17.594 1 50.66 17 ARG B CA 1
ATOM 1323 C C . ARG B 1 17 ? 17.938 -54.781 16.547 1 50.66 17 ARG B C 1
ATOM 1325 O O . ARG B 1 17 ? 18.062 -55.062 15.352 1 50.66 17 ARG B O 1
ATOM 1332 N N . LEU B 1 18 ? 16.719 -54.5 16.922 1 55.97 18 LEU B N 1
ATOM 1333 C CA . LEU B 1 18 ? 15.977 -53.625 16.047 1 55.97 18 LEU B CA 1
ATOM 1334 C C . LEU B 1 18 ? 16.891 -52.531 15.477 1 55.97 18 LEU B C 1
ATOM 1336 O O . LEU B 1 18 ? 17.422 -51.719 16.234 1 55.97 18 LEU B O 1
ATOM 1340 N N . ARG B 1 19 ? 17.516 -52.812 14.336 1 55.97 19 ARG B N 1
ATOM 1341 C CA . ARG B 1 19 ? 18.172 -51.719 13.625 1 55.97 19 ARG B CA 1
ATOM 1342 C C . ARG B 1 19 ? 17.328 -50.438 13.664 1 55.97 19 ARG B C 1
ATOM 1344 O O . ARG B 1 19 ? 16.156 -50.469 13.281 1 55.97 19 ARG B O 1
ATOM 1351 N N . ALA B 1 20 ? 17.688 -49.5 14.445 1 54.88 20 ALA B N 1
ATOM 1352 C CA . ALA B 1 20 ? 17.109 -48.156 14.352 1 54.88 20 ALA B CA 1
ATOM 1353 C C . ALA B 1 20 ? 16.922 -47.75 12.891 1 54.88 20 ALA B C 1
ATOM 1355 O O . ALA B 1 20 ? 17.891 -47.688 12.125 1 54.88 20 ALA B O 1
ATOM 1356 N N . VAL B 1 21 ? 15.781 -48.062 12.297 1 55.22 21 VAL B N 1
ATOM 1357 C CA . VAL B 1 21 ? 15.5 -47.375 11.039 1 55.22 21 VAL B CA 1
ATOM 1358 C C . VAL B 1 21 ? 15.953 -45.906 11.141 1 55.22 21 VAL B C 1
ATOM 1360 O O . VAL B 1 21 ? 15.586 -45.188 12.078 1 55.22 21 VAL B O 1
ATOM 1363 N N . SER B 1 22 ? 17.172 -45.562 10.664 1 51.66 22 SER B N 1
ATOM 1364 C CA . SER B 1 22 ? 17.578 -44.188 10.523 1 51.66 22 SER B CA 1
ATOM 1365 C C . SER B 1 22 ? 16.406 -43.312 10.031 1 51.66 22 SER B C 1
ATOM 1367 O O . SER B 1 22 ? 15.766 -43.656 9.031 1 51.66 22 SER B O 1
ATOM 1369 N N . SER B 1 23 ? 15.695 -42.688 10.945 1 54.97 23 SER B N 1
ATOM 1370 C CA . SER B 1 23 ? 14.781 -41.656 10.469 1 54.97 23 SER B CA 1
ATOM 1371 C C . SER B 1 23 ? 15.359 -40.938 9.258 1 54.97 23 SER B C 1
ATOM 1373 O O . SER B 1 23 ? 16.5 -40.469 9.289 1 54.97 23 SER B O 1
ATOM 1375 N N . GLY B 1 24 ? 15.031 -41.406 8.031 1 53 24 GLY B N 1
ATOM 1376 C CA . GLY B 1 24 ? 15.414 -40.656 6.855 1 53 24 GLY B CA 1
ATOM 1377 C C . GLY B 1 24 ? 15.602 -39.188 7.137 1 53 24 GLY B C 1
ATOM 1378 O O . GLY B 1 24 ? 15.234 -38.688 8.203 1 53 24 GLY B O 1
ATOM 1379 N N . PRO B 1 25 ? 16.484 -38.5 6.375 1 56.47 25 PRO B N 1
ATOM 1380 C CA . PRO B 1 25 ? 16.656 -37.062 6.613 1 56.47 25 PRO B CA 1
ATOM 1381 C C . PRO B 1 25 ? 15.336 -36.312 6.781 1 56.47 25 PRO B C 1
ATOM 1383 O O . PRO B 1 25 ? 14.336 -36.688 6.156 1 56.47 25 PRO B O 1
ATOM 1386 N N . SER B 1 26 ? 14.992 -35.875 7.918 1 54 26 SER B N 1
ATOM 1387 C CA . SER B 1 26 ? 13.82 -35.031 8.117 1 54 26 SER B CA 1
ATOM 1388 C C . SER B 1 26 ? 13.656 -34.031 6.969 1 54 26 SER B C 1
ATOM 1390 O O . SER B 1 26 ? 14.539 -33.219 6.715 1 54 26 SER B O 1
ATOM 1392 N N . VAL B 1 27 ? 13.016 -34.406 5.84 1 55.31 27 VAL B N 1
ATOM 1393 C CA . VAL B 1 27 ? 12.688 -33.375 4.844 1 55.31 27 VAL B CA 1
ATOM 1394 C C . VAL B 1 27 ? 12.43 -32.031 5.531 1 55.31 27 VAL B C 1
ATOM 1396 O O . VAL B 1 27 ? 11.602 -31.953 6.441 1 55.31 27 VAL B O 1
ATOM 1399 N N . PRO B 1 28 ? 13.414 -31.172 5.492 1 54.84 28 PRO B N 1
ATOM 1400 C CA . PRO B 1 28 ? 13.156 -29.891 6.176 1 54.84 28 PRO B CA 1
ATOM 1401 C C . PRO B 1 28 ? 11.727 -29.406 5.996 1 54.84 28 PRO B C 1
ATOM 1403 O O . PRO B 1 28 ? 11.133 -29.594 4.93 1 54.84 28 PRO B O 1
ATOM 1406 N N . LEU B 1 29 ? 10.938 -29.344 7.004 1 55.81 29 LEU B N 1
ATOM 1407 C CA . LEU B 1 29 ? 9.586 -28.797 6.996 1 55.81 29 LEU B CA 1
ATOM 1408 C C . LEU B 1 29 ? 9.477 -27.641 5.996 1 55.81 29 LEU B C 1
ATOM 1410 O O . LEU B 1 29 ? 10.406 -26.844 5.867 1 55.81 29 LEU B O 1
ATOM 1414 N N . PRO B 1 30 ? 8.664 -27.828 4.984 1 63.16 30 PRO B N 1
ATOM 1415 C CA . PRO B 1 30 ? 8.562 -26.766 3.984 1 63.16 30 PRO B CA 1
ATOM 1416 C C . PRO B 1 30 ? 8.445 -25.375 4.613 1 63.16 30 PRO B C 1
ATOM 1418 O O . PRO B 1 30 ? 7.684 -25.188 5.562 1 63.16 30 PRO B O 1
ATOM 1421 N N . THR B 1 31 ? 9.453 -24.594 4.637 1 82.88 31 THR B N 1
ATOM 1422 C CA . THR B 1 31 ? 9.445 -23.234 5.18 1 82.88 31 THR B CA 1
ATOM 1423 C C . THR B 1 31 ? 8.281 -22.422 4.609 1 82.88 31 THR B C 1
ATOM 1425 O O . THR B 1 31 ? 8.07 -22.406 3.395 1 82.88 31 THR B O 1
ATOM 1428 N N . THR B 1 32 ? 7.246 -22.109 5.402 1 91.38 32 THR B N 1
ATOM 1429 C CA . THR B 1 32 ? 6.074 -21.328 5.043 1 91.38 32 THR B CA 1
ATOM 1430 C C . THR B 1 32 ? 6.465 -19.875 4.73 1 91.38 32 THR B C 1
ATOM 1432 O O . THR B 1 32 ? 7.172 -19.25 5.512 1 91.38 32 THR B O 1
ATOM 1435 N N . PRO B 1 33 ? 6.043 -19.5 3.586 1 95.12 33 PRO B N 1
ATOM 1436 C CA . PRO B 1 33 ? 6.34 -18.094 3.27 1 95.12 33 PRO B CA 1
ATOM 1437 C C . PRO B 1 33 ? 5.727 -17.125 4.27 1 95.12 33 PRO B C 1
ATOM 1439 O O . PRO B 1 33 ? 4.641 -17.375 4.797 1 95.12 33 PRO B O 1
ATOM 1442 N N . ARG B 1 34 ? 6.426 -16.031 4.539 1 96.12 34 ARG B N 1
ATOM 1443 C CA . ARG B 1 34 ? 5.938 -14.961 5.402 1 96.12 34 ARG B CA 1
ATOM 1444 C C . ARG B 1 34 ? 6.02 -13.617 4.695 1 96.12 34 ARG B C 1
ATOM 1446 O O . ARG B 1 34 ? 7.059 -13.266 4.129 1 96.12 34 ARG B O 1
ATOM 1453 N N . VAL B 1 35 ? 4.949 -12.883 4.699 1 97.44 35 VAL B N 1
ATOM 1454 C CA . VAL B 1 35 ? 4.973 -11.508 4.215 1 97.44 35 VAL B CA 1
ATOM 1455 C C . VAL B 1 35 ? 5.332 -10.562 5.363 1 97.44 35 VAL B C 1
ATOM 1457 O O . VAL B 1 35 ? 4.656 -10.539 6.391 1 97.44 35 VAL B O 1
ATOM 1460 N N . ILE B 1 36 ? 6.336 -9.781 5.145 1 96.44 36 ILE B N 1
ATOM 1461 C CA . ILE B 1 36 ? 6.832 -8.961 6.242 1 96.44 36 ILE B CA 1
ATOM 1462 C C . ILE B 1 36 ? 6.406 -7.508 6.027 1 96.44 36 ILE B C 1
ATOM 1464 O O . ILE B 1 36 ? 6.422 -6.707 6.965 1 96.44 36 ILE B O 1
ATOM 1468 N N . ALA B 1 37 ? 6.082 -7.137 4.805 1 97.56 37 ALA B N 1
ATOM 1469 C CA . ALA B 1 37 ? 5.605 -5.781 4.523 1 97.56 37 ALA B CA 1
ATOM 1470 C C . ALA B 1 37 ? 4.91 -5.715 3.168 1 97.56 37 ALA B C 1
ATOM 1472 O O . ALA B 1 37 ? 5.285 -6.426 2.234 1 97.56 37 ALA B O 1
ATOM 1473 N N . ILE B 1 38 ? 3.939 -4.938 3.076 1 98.56 38 ILE B N 1
ATOM 1474 C CA . ILE B 1 38 ? 3.34 -4.5 1.819 1 98.56 38 ILE B CA 1
ATOM 1475 C C . ILE B 1 38 ? 3.445 -2.98 1.697 1 98.56 38 ILE B C 1
ATOM 1477 O O . ILE B 1 38 ? 2.992 -2.248 2.58 1 98.56 38 ILE B O 1
ATOM 1481 N N . SER B 1 39 ? 4.059 -2.539 0.646 1 98.62 39 SER B N 1
ATOM 1482 C CA . SER B 1 39 ? 4.262 -1.109 0.434 1 98.62 39 SER B CA 1
ATOM 1483 C C . SER B 1 39 ? 3.684 -0.663 -0.906 1 98.62 39 SER B C 1
ATOM 1485 O O . SER B 1 39 ? 4.016 -1.228 -1.95 1 98.62 39 SER B O 1
ATOM 1487 N N . PRO B 1 40 ? 2.838 0.36 -0.865 1 98 40 PRO B N 1
ATOM 1488 C CA . PRO B 1 40 ? 2.438 0.924 -2.156 1 98 40 PRO B CA 1
ATOM 1489 C C . PRO B 1 40 ? 3.598 1.591 -2.893 1 98 40 PRO B C 1
ATOM 1491 O O . PRO B 1 40 ? 4.504 2.141 -2.26 1 98 40 PRO B O 1
ATOM 1494 N N . ILE B 1 41 ? 3.561 1.5 -4.184 1 96.56 41 ILE B N 1
ATOM 1495 C CA . ILE B 1 41 ? 4.449 2.258 -5.055 1 96.56 41 ILE B CA 1
ATOM 1496 C C . ILE B 1 41 ? 3.641 3.279 -5.855 1 96.56 41 ILE B C 1
ATOM 1498 O O . ILE B 1 41 ? 2.832 2.908 -6.707 1 96.56 41 ILE B O 1
ATOM 1502 N N . LEU B 1 42 ? 3.871 4.469 -5.555 1 94.44 42 LEU B N 1
ATOM 1503 C CA . LEU B 1 42 ? 3.119 5.539 -6.203 1 94.44 42 LEU B CA 1
ATOM 1504 C C . LEU B 1 42 ? 3.92 6.156 -7.344 1 94.44 42 LEU B C 1
ATOM 1506 O O . LEU B 1 42 ? 5.059 6.59 -7.148 1 94.44 42 LEU B O 1
ATOM 1510 N N . ALA B 1 43 ? 3.318 6.129 -8.539 1 92.81 43 ALA B N 1
ATOM 1511 C CA . ALA B 1 43 ? 3.895 6.914 -9.625 1 92.81 43 ALA B CA 1
ATOM 1512 C C . ALA B 1 43 ? 3.646 8.406 -9.422 1 92.81 43 ALA B C 1
ATOM 1514 O O . ALA B 1 43 ? 2.504 8.828 -9.234 1 92.81 43 ALA B O 1
ATOM 1515 N N . VAL B 1 44 ? 4.734 9.141 -9.477 1 93.88 44 VAL B N 1
ATOM 1516 C CA . VAL B 1 44 ? 4.594 10.562 -9.164 1 93.88 44 VAL B CA 1
ATOM 1517 C C . VAL B 1 44 ? 5.344 11.398 -10.203 1 93.88 44 VAL B C 1
ATOM 1519 O O . VAL B 1 44 ? 6.188 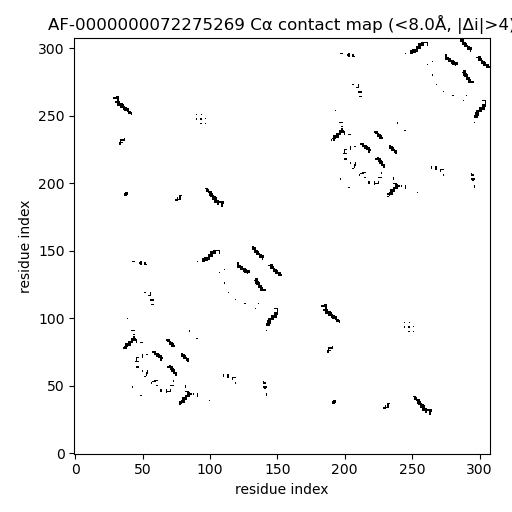10.875 -10.938 1 93.88 44 VAL B O 1
ATOM 1522 N N . ARG B 1 45 ? 4.977 12.641 -10.297 1 92.69 45 ARG B N 1
ATOM 1523 C CA . ARG B 1 45 ? 5.621 13.555 -11.227 1 92.69 45 ARG B CA 1
ATOM 1524 C C . ARG B 1 45 ? 7.051 13.859 -10.797 1 92.69 45 ARG B C 1
ATOM 1526 O O . ARG B 1 45 ? 7.953 13.945 -11.633 1 92.69 45 ARG B O 1
ATOM 1533 N N . ASP B 1 46 ? 7.254 14.109 -9.562 1 95.88 46 ASP B N 1
ATOM 1534 C CA . ASP B 1 46 ? 8.539 14.508 -8.984 1 95.88 46 ASP B CA 1
ATOM 1535 C C . ASP B 1 46 ? 8.766 13.82 -7.637 1 95.88 46 ASP B C 1
ATOM 1537 O O . ASP B 1 46 ? 8.125 14.172 -6.641 1 95.88 46 ASP B O 1
ATOM 1541 N N . VAL B 1 47 ? 9.758 12.922 -7.59 1 97.75 47 VAL B N 1
ATOM 1542 C CA . VAL B 1 47 ? 10 12.078 -6.426 1 97.75 47 VAL B CA 1
ATOM 1543 C C . VAL B 1 47 ? 10.445 12.938 -5.246 1 97.75 47 VAL B C 1
ATOM 1545 O O . VAL B 1 47 ? 10 12.734 -4.113 1 97.75 47 VAL B O 1
ATOM 1548 N N . ALA B 1 48 ? 11.266 13.875 -5.523 1 98.5 48 ALA B N 1
ATOM 1549 C CA . ALA B 1 48 ? 11.766 14.734 -4.449 1 98.5 48 ALA B CA 1
ATOM 1550 C C . ALA B 1 48 ? 10.625 15.523 -3.805 1 98.5 48 ALA B C 1
ATOM 1552 O O . ALA B 1 48 ? 10.594 15.688 -2.582 1 98.5 48 ALA B O 1
ATOM 1553 N N . VAL B 1 49 ? 9.734 16 -4.582 1 98.12 49 VAL B N 1
ATOM 1554 C CA . VAL B 1 49 ? 8.586 16.75 -4.094 1 98.12 49 VAL B CA 1
ATOM 1555 C C . VAL B 1 49 ? 7.711 15.867 -3.219 1 98.12 49 VAL B C 1
ATOM 1557 O O . VAL B 1 49 ? 7.27 16.281 -2.143 1 98.12 49 VAL B O 1
ATOM 1560 N N . SER B 1 50 ? 7.469 14.648 -3.676 1 98.06 50 SER B N 1
ATOM 1561 C CA . SER B 1 50 ? 6.652 13.711 -2.908 1 98.06 50 SER B CA 1
ATOM 1562 C C . SER B 1 50 ? 7.312 13.367 -1.577 1 98.06 50 SER B C 1
ATOM 1564 O O . SER B 1 50 ? 6.668 13.422 -0.527 1 98.06 50 SER B O 1
ATOM 1566 N N . VAL B 1 51 ? 8.578 13.062 -1.61 1 98.81 51 VAL B N 1
ATOM 1567 C CA . VAL B 1 51 ? 9.305 12.734 -0.391 1 98.81 51 VAL B CA 1
ATOM 1568 C C . VAL B 1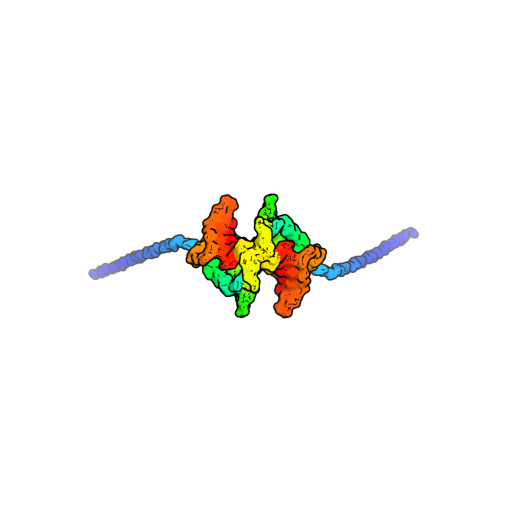 51 ? 9.242 13.898 0.59 1 98.81 51 VAL B C 1
ATOM 1570 O O . VAL B 1 51 ? 8.906 13.711 1.764 1 98.81 51 VAL B O 1
ATOM 1573 N N . ALA B 1 52 ? 9.469 15.062 0.122 1 98.81 52 ALA B N 1
ATOM 1574 C CA . ALA B 1 52 ? 9.453 16.25 0.973 1 98.81 52 ALA B CA 1
ATOM 1575 C C . ALA B 1 52 ? 8.07 16.469 1.59 1 98.81 52 ALA B C 1
ATOM 1577 O O . ALA B 1 52 ? 7.957 16.844 2.758 1 98.81 52 ALA B O 1
ATOM 1578 N N . PHE B 1 53 ? 7.059 16.266 0.81 1 98.88 53 PHE B N 1
ATOM 1579 C CA . PHE B 1 53 ? 5.691 16.453 1.285 1 98.88 53 PHE B CA 1
ATOM 1580 C C . PHE B 1 53 ? 5.398 15.516 2.453 1 98.88 53 PHE B C 1
ATOM 1582 O O . PHE B 1 53 ? 4.914 15.953 3.498 1 98.88 53 PHE B O 1
ATOM 1589 N N . TYR B 1 54 ? 5.684 14.273 2.287 1 98.88 54 TYR B N 1
ATOM 1590 C CA . TYR B 1 54 ? 5.379 13.273 3.303 1 98.88 54 TYR B CA 1
ATOM 1591 C C . TYR B 1 54 ? 6.184 13.516 4.574 1 98.88 54 TYR B C 1
ATOM 1593 O O . TYR B 1 54 ? 5.688 13.305 5.68 1 98.88 54 TYR B O 1
ATOM 1601 N N . VAL B 1 55 ? 7.41 13.992 4.406 1 98.62 55 VAL B N 1
ATOM 1602 C CA . VAL B 1 55 ? 8.281 14.242 5.547 1 98.62 55 VAL B CA 1
ATOM 1603 C C . VAL B 1 55 ? 7.832 15.5 6.281 1 98.62 55 VAL B C 1
ATOM 1605 O O . VAL B 1 55 ? 7.645 15.484 7.5 1 98.62 55 VAL B O 1
ATOM 1608 N N . ARG B 1 56 ? 7.535 16.5 5.527 1 98.38 56 ARG B N 1
ATOM 1609 C CA . ARG B 1 56 ? 7.246 17.797 6.109 1 98.38 56 ARG B CA 1
ATOM 1610 C C . ARG B 1 56 ? 5.859 17.828 6.746 1 98.38 56 ARG B C 1
ATOM 1612 O O . ARG B 1 56 ? 5.672 18.406 7.812 1 98.38 56 ARG B O 1
ATOM 1619 N N . TYR B 1 57 ? 4.949 17.141 6.113 1 98.31 57 TYR B N 1
ATOM 1620 C CA . TYR B 1 57 ? 3.572 17.422 6.512 1 98.31 57 TYR B CA 1
ATOM 1621 C C . TYR B 1 57 ? 2.953 16.203 7.203 1 98.31 57 TYR B C 1
ATOM 1623 O O . TYR B 1 57 ? 1.981 16.344 7.949 1 98.31 57 TYR B O 1
ATOM 1631 N N . LEU B 1 58 ? 3.494 15.008 6.977 1 98.06 58 LEU B N 1
ATOM 1632 C CA . LEU B 1 58 ? 2.703 13.836 7.355 1 98.06 58 LEU B CA 1
ATOM 1633 C C . LEU B 1 58 ? 3.428 13.008 8.414 1 98.06 58 LEU B C 1
ATOM 1635 O O . LEU B 1 58 ? 2.891 12.016 8.898 1 98.06 58 LEU B O 1
ATOM 1639 N N . GLY B 1 59 ? 4.613 13.352 8.781 1 96.62 59 GLY B N 1
ATOM 1640 C CA . GLY B 1 59 ? 5.305 12.688 9.867 1 96.62 59 GLY B CA 1
ATOM 1641 C C . GLY B 1 59 ? 6.188 11.547 9.406 1 96.62 59 GLY B C 1
ATOM 1642 O O . GLY B 1 59 ? 6.773 10.836 10.227 1 96.62 59 GLY B O 1
ATOM 1643 N N . PHE B 1 60 ? 6.309 11.359 8.117 1 98.5 60 PHE B N 1
ATOM 1644 C CA . PHE B 1 60 ? 7.184 10.32 7.598 1 98.5 60 PHE B CA 1
ATOM 1645 C C . PHE B 1 60 ? 8.641 10.742 7.695 1 98.5 60 PHE B C 1
ATOM 1647 O O . PHE B 1 60 ? 8.945 11.922 7.902 1 98.5 60 PHE B O 1
ATOM 1654 N N . ARG B 1 61 ? 9.492 9.727 7.609 1 98.44 61 ARG B N 1
ATOM 1655 C CA . ARG B 1 61 ? 10.922 9.961 7.461 1 98.44 61 ARG B CA 1
ATOM 1656 C C . ARG B 1 61 ? 11.406 9.516 6.086 1 98.44 61 ARG B C 1
ATOM 1658 O O . ARG B 1 61 ? 10.891 8.547 5.523 1 98.44 61 ARG B O 1
ATOM 1665 N N . LYS B 1 62 ? 12.406 10.211 5.594 1 98.69 62 LYS B N 1
ATOM 1666 C CA . LYS B 1 62 ? 13.047 9.789 4.352 1 98.69 62 LYS B CA 1
ATOM 1667 C C . LYS B 1 62 ? 13.93 8.57 4.574 1 98.69 62 LYS B C 1
ATOM 1669 O O . LYS B 1 62 ? 14.797 8.57 5.453 1 98.69 62 LYS B O 1
ATOM 1674 N N . VAL B 1 63 ? 13.695 7.52 3.836 1 98.44 63 VAL B N 1
ATOM 1675 C CA . VAL B 1 63 ? 14.578 6.359 3.869 1 98.44 63 VAL B CA 1
ATOM 1676 C C . VAL B 1 63 ? 15.711 6.543 2.867 1 98.44 63 VAL B C 1
ATOM 1678 O O . VAL B 1 63 ? 16.891 6.508 3.238 1 98.44 63 VAL B O 1
ATOM 1681 N N . PHE B 1 64 ? 15.352 6.742 1.569 1 97.38 64 PHE B N 1
ATOM 1682 C CA . PHE B 1 64 ? 16.344 7.117 0.569 1 97.38 64 PHE B CA 1
ATOM 1683 C C . PHE B 1 64 ? 15.672 7.715 -0.661 1 97.38 64 PHE B C 1
ATOM 1685 O O . PHE B 1 64 ? 14.461 7.57 -0.846 1 97.38 64 PHE B O 1
ATOM 1692 N N . VAL B 1 65 ? 16.438 8.43 -1.432 1 98.25 65 VAL B N 1
ATOM 1693 C CA . VAL B 1 65 ? 16.094 8.898 -2.773 1 98.25 65 VAL B CA 1
ATOM 1694 C C . VAL B 1 65 ? 17.266 8.648 -3.717 1 98.25 65 VAL B C 1
ATOM 1696 O O . VAL B 1 65 ? 18.422 8.969 -3.391 1 98.25 65 VAL B O 1
ATOM 1699 N N . MET B 1 66 ? 16.906 8.039 -4.785 1 98 66 MET B N 1
ATOM 1700 C CA . MET B 1 66 ? 17.953 7.82 -5.777 1 98 66 MET B CA 1
ATOM 1701 C C . MET B 1 66 ? 18.516 9.148 -6.281 1 98 66 MET B C 1
ATOM 1703 O O . MET B 1 66 ? 17.781 10.133 -6.395 1 98 66 MET B O 1
ATOM 1707 N N . GLU B 1 67 ? 19.734 9.133 -6.66 1 97.5 67 GLU B N 1
ATOM 1708 C CA . GLU B 1 67 ? 20.406 10.344 -7.117 1 97.5 67 GLU B CA 1
ATOM 1709 C C . GLU B 1 67 ? 19.734 10.906 -8.367 1 97.5 67 GLU B C 1
ATOM 1711 O O . GLU B 1 67 ? 19.625 12.125 -8.516 1 97.5 67 GLU B O 1
ATOM 1716 N N . ASP B 1 68 ? 19.281 10.031 -9.195 1 97.38 68 ASP B N 1
ATOM 1717 C CA . ASP B 1 68 ? 18.656 10.484 -10.438 1 97.38 68 ASP B CA 1
ATOM 1718 C C . ASP B 1 68 ? 17.188 10.836 -10.234 1 97.38 68 ASP B C 1
ATOM 1720 O O . ASP B 1 68 ? 16.469 11.102 -11.195 1 97.38 68 ASP B O 1
ATOM 1724 N N . LEU B 1 69 ? 16.75 10.695 -9.023 1 97.19 69 LEU B N 1
ATOM 1725 C CA . LEU B 1 69 ? 15.406 11.086 -8.602 1 97.19 69 LEU B CA 1
ATOM 1726 C C . LEU B 1 69 ? 14.352 10.203 -9.258 1 97.19 69 LEU B C 1
ATOM 1728 O O . LEU B 1 69 ? 13.211 10.633 -9.445 1 97.19 69 LEU B O 1
ATOM 1732 N N . SER B 1 70 ? 14.727 8.969 -9.609 1 96.81 70 SER B N 1
ATOM 1733 C CA . SER B 1 70 ? 13.797 8.07 -10.281 1 96.81 70 SER B CA 1
ATOM 1734 C C . SER B 1 70 ? 12.984 7.262 -9.281 1 96.81 70 SER B C 1
ATOM 1736 O O . SER B 1 70 ? 11.953 6.684 -9.633 1 96.81 70 SER B O 1
ATOM 1738 N N . TYR B 1 71 ? 13.508 7.238 -8.062 1 97.62 71 TYR B N 1
ATOM 1739 C CA . TYR B 1 71 ? 12.891 6.398 -7.051 1 97.62 71 TYR B CA 1
ATOM 1740 C C . TYR B 1 71 ? 13.164 6.938 -5.648 1 97.62 71 TYR B C 1
ATOM 1742 O O . TYR B 1 71 ? 14.25 7.453 -5.379 1 97.62 71 TYR B O 1
ATOM 1750 N N . GLY B 1 72 ? 12.219 6.855 -4.77 1 98.56 72 GLY B N 1
ATOM 1751 C CA . GLY B 1 72 ? 12.352 7.266 -3.379 1 98.56 72 GLY B CA 1
ATOM 1752 C C . GLY B 1 72 ? 11.438 6.492 -2.443 1 98.56 72 GLY B C 1
ATOM 1753 O O . GLY B 1 72 ? 10.43 5.922 -2.877 1 98.56 72 GLY B O 1
ATOM 1754 N N . VAL B 1 73 ? 11.891 6.441 -1.183 1 98.81 73 VAL B N 1
ATOM 1755 C CA . VAL B 1 73 ? 11.125 5.727 -0.169 1 98.81 73 VAL B CA 1
ATOM 1756 C C . VAL B 1 73 ? 11.023 6.57 1.099 1 98.81 73 VAL B C 1
ATOM 1758 O O . VAL B 1 73 ? 12.008 7.18 1.525 1 98.81 73 VAL B O 1
ATOM 1761 N N . VAL B 1 74 ? 9.812 6.672 1.604 1 98.88 74 VAL B N 1
ATOM 1762 C CA . VAL B 1 74 ? 9.602 7.223 2.938 1 98.88 74 VAL B CA 1
ATOM 1763 C C . VAL B 1 74 ? 9.023 6.145 3.855 1 98.88 74 VAL B C 1
ATOM 1765 O O . VAL B 1 74 ? 8.508 5.133 3.385 1 98.88 74 VAL B O 1
ATOM 1768 N N . ALA B 1 75 ? 9.172 6.367 5.16 1 98.75 75 ALA B N 1
ATOM 1769 C CA . ALA B 1 75 ? 8.633 5.41 6.117 1 98.75 75 ALA B CA 1
ATOM 1770 C C . ALA B 1 75 ? 8.102 6.117 7.363 1 98.75 75 ALA B C 1
ATOM 1772 O O . ALA B 1 75 ? 8.594 7.184 7.734 1 98.75 75 ALA B O 1
ATOM 1773 N N . PHE B 1 76 ? 7.082 5.637 7.848 1 98.25 76 PHE B N 1
ATOM 1774 C CA . PHE B 1 76 ? 6.559 5.934 9.18 1 98.25 76 PHE B CA 1
ATOM 1775 C C . PHE B 1 76 ? 6.578 4.688 10.055 1 98.25 76 PHE B C 1
ATOM 1777 O O . PHE B 1 76 ? 5.844 3.73 9.797 1 98.25 76 PHE B O 1
ATOM 1784 N N . ASP B 1 77 ? 7.457 4.699 11.086 1 95.38 77 ASP B N 1
ATOM 1785 C CA . ASP B 1 77 ? 7.797 3.488 11.828 1 95.38 77 ASP B CA 1
ATOM 1786 C C . ASP B 1 77 ? 8.312 2.398 10.891 1 95.38 77 ASP B C 1
ATOM 1788 O O . ASP B 1 77 ? 9.289 2.609 10.164 1 95.38 77 ASP B O 1
ATOM 1792 N N . SER B 1 78 ? 7.746 1.255 10.781 1 95 78 SER B N 1
ATOM 1793 C CA . SER B 1 78 ? 8.273 0.179 9.945 1 95 78 SER B CA 1
ATOM 1794 C C . SER B 1 78 ? 7.461 0.033 8.664 1 95 78 SER B C 1
ATOM 1796 O O . SER B 1 78 ? 7.645 -0.927 7.91 1 95 78 SER B O 1
ATOM 1798 N N . HIS B 1 79 ? 6.648 0.987 8.344 1 98.19 79 HIS B N 1
ATOM 1799 C CA . HIS B 1 79 ? 5.766 0.923 7.188 1 98.19 79 HIS B CA 1
ATOM 1800 C C . HIS B 1 79 ? 6.172 1.94 6.125 1 98.19 79 HIS B C 1
ATOM 1802 O O . HIS B 1 79 ? 6.301 3.131 6.418 1 98.19 79 HIS B O 1
ATOM 1808 N N . ALA B 1 80 ? 6.293 1.473 4.848 1 98.62 80 ALA B N 1
ATOM 1809 C CA . ALA B 1 80 ? 6.922 2.316 3.836 1 98.62 80 ALA B CA 1
ATOM 1810 C C . ALA B 1 80 ? 5.941 2.648 2.715 1 98.62 80 ALA B C 1
ATOM 1812 O O . ALA B 1 80 ? 4.969 1.92 2.496 1 98.62 80 ALA B O 1
ATOM 1813 N N . VAL B 1 81 ? 6.203 3.756 2.082 1 98.75 81 VAL B N 1
ATOM 1814 C CA . VAL B 1 81 ? 5.629 4.172 0.807 1 98.75 81 VAL B CA 1
ATOM 1815 C C . VAL B 1 81 ? 6.746 4.43 -0.203 1 98.75 81 VAL B C 1
ATOM 1817 O O . VAL B 1 81 ? 7.727 5.113 0.106 1 98.75 81 VAL B O 1
ATOM 1820 N N . HIS B 1 82 ? 6.582 3.822 -1.345 1 98.62 82 HIS B N 1
ATOM 1821 C CA . HIS B 1 82 ? 7.543 4.016 -2.426 1 98.62 82 HIS B CA 1
ATOM 1822 C C . HIS B 1 82 ? 7.012 5 -3.465 1 98.62 82 HIS B C 1
ATOM 1824 O O . HIS B 1 82 ? 5.805 5.051 -3.715 1 98.62 82 HIS B O 1
ATOM 1830 N N . PHE B 1 83 ? 8 5.695 -4.02 1 97.06 83 PHE B N 1
ATOM 1831 C CA . PHE B 1 83 ? 7.699 6.602 -5.125 1 97.06 83 PHE B CA 1
ATOM 1832 C C . PHE B 1 83 ? 8.547 6.262 -6.348 1 97.06 83 PHE B C 1
ATOM 1834 O O . PHE B 1 83 ? 9.742 5.98 -6.223 1 97.06 83 PHE B O 1
ATOM 1841 N N . THR B 1 84 ? 7.914 6.234 -7.469 1 95.38 84 THR B N 1
ATOM 1842 C CA . THR B 1 84 ? 8.617 6.109 -8.742 1 95.38 84 THR B CA 1
ATOM 1843 C C . THR B 1 84 ? 8.266 7.27 -9.672 1 95.38 84 THR B C 1
ATOM 1845 O O . THR B 1 84 ? 7.117 7.711 -9.711 1 95.38 84 THR B O 1
ATOM 1848 N N . ARG B 1 85 ? 9.234 7.723 -10.32 1 94.5 85 ARG B N 1
ATOM 1849 C CA . ARG B 1 85 ? 8.992 8.812 -11.258 1 94.5 85 ARG B CA 1
ATOM 1850 C C . ARG B 1 85 ? 8.227 8.32 -12.484 1 94.5 85 ARG B C 1
ATOM 1852 O O . ARG B 1 85 ? 8.641 7.355 -13.133 1 94.5 85 ARG B O 1
ATOM 1859 N N . SER B 1 86 ? 7.09 8.984 -12.703 1 89.5 86 SER B N 1
ATOM 1860 C CA . SER B 1 86 ? 6.336 8.648 -13.906 1 89.5 86 SER B CA 1
ATOM 1861 C C . SER B 1 86 ? 6.91 9.344 -15.133 1 89.5 86 SER B C 1
ATOM 1863 O O . SER B 1 86 ? 7.199 10.539 -15.094 1 89.5 86 SER B O 1
ATOM 1865 N N . GLU B 1 87 ? 7.145 8.523 -16.156 1 78.56 87 GLU B N 1
ATOM 1866 C CA . GLU B 1 87 ? 7.648 9.109 -17.391 1 78.56 87 GLU B CA 1
ATOM 1867 C C . GLU B 1 87 ? 6.504 9.508 -18.312 1 78.56 87 GLU B C 1
ATOM 1869 O O . GLU B 1 87 ? 6.719 10.195 -19.312 1 78.56 87 GLU B O 1
ATOM 1874 N N . ASP B 1 88 ? 5.336 9.203 -17.953 1 80.06 88 ASP B N 1
ATOM 1875 C CA . ASP B 1 88 ? 4.176 9.469 -18.797 1 80.06 88 ASP B CA 1
ATOM 1876 C C . ASP B 1 88 ? 3.201 10.414 -18.094 1 80.06 88 ASP B C 1
ATOM 1878 O O . ASP B 1 88 ? 2.385 9.984 -17.281 1 80.06 88 ASP B O 1
ATOM 1882 N N . LYS B 1 89 ? 3.25 11.648 -18.531 1 77.25 89 LYS B N 1
ATOM 1883 C CA . LYS B 1 89 ? 2.398 12.672 -17.922 1 77.25 89 LYS B CA 1
ATOM 1884 C C . LYS B 1 89 ? 0.922 12.328 -18.094 1 77.25 89 LYS B C 1
ATOM 1886 O O . LYS B 1 89 ? 0.113 12.594 -17.203 1 77.25 89 LYS B O 1
ATOM 1891 N N . ALA B 1 90 ? 0.681 11.734 -19.203 1 75 90 ALA B N 1
ATOM 1892 C CA . ALA B 1 90 ? -0.708 11.375 -19.469 1 75 90 ALA B CA 1
ATOM 1893 C C . ALA B 1 90 ? -1.192 10.297 -18.516 1 75 90 ALA B C 1
ATOM 1895 O O . ALA B 1 90 ? -2.32 10.352 -18.016 1 75 90 ALA B O 1
ATOM 1896 N N . ALA B 1 91 ? -0.335 9.406 -18.234 1 72.69 91 ALA B N 1
ATOM 1897 C CA . ALA B 1 91 ? -0.682 8.344 -17.281 1 72.69 91 ALA B CA 1
ATOM 1898 C C . ALA B 1 91 ? -0.875 8.906 -15.875 1 72.69 91 ALA B C 1
ATOM 1900 O O . ALA B 1 91 ? -1.808 8.516 -15.172 1 72.69 91 ALA B O 1
ATOM 1901 N N . LEU B 1 92 ? -0.07 9.828 -15.562 1 77.31 92 LEU B N 1
ATOM 1902 C CA . LEU B 1 92 ? -0.169 10.453 -14.25 1 77.31 92 LEU B CA 1
ATOM 1903 C C . LEU B 1 92 ? -1.489 11.203 -14.102 1 77.31 92 LEU B C 1
ATOM 1905 O O . LEU B 1 92 ? -2.143 11.125 -13.062 1 77.31 92 LEU B O 1
ATOM 1909 N N . ARG B 1 93 ? -1.789 11.875 -15.078 1 74.81 93 ARG B N 1
ATOM 1910 C CA . ARG B 1 93 ? -3.043 12.625 -15.055 1 74.81 93 ARG B CA 1
ATOM 1911 C C . ARG B 1 93 ? -4.238 11.688 -14.922 1 74.81 93 ARG B C 1
ATOM 1913 O O . ARG B 1 93 ? -5.199 11.992 -14.211 1 74.81 93 ARG B O 1
ATOM 1920 N N . ALA B 1 94 ? -4.047 10.586 -15.555 1 70.56 94 ALA B N 1
ATOM 1921 C CA . ALA B 1 94 ? -5.152 9.633 -15.57 1 70.56 94 ALA B CA 1
ATOM 1922 C C . ALA B 1 94 ? -5.316 8.961 -14.211 1 70.56 94 ALA B C 1
ATOM 1924 O O . ALA B 1 94 ? -6.426 8.578 -13.828 1 70.56 94 ALA B O 1
ATOM 1925 N N . THR B 1 95 ? -4.234 8.906 -13.484 1 70.94 95 THR B N 1
ATOM 1926 C CA . THR B 1 95 ? -4.27 8.195 -12.219 1 70.94 95 THR B CA 1
ATOM 1927 C C . THR B 1 95 ? -4.566 9.156 -11.07 1 70.94 95 THR B C 1
ATOM 1929 O O . THR B 1 95 ? -4.926 8.727 -9.969 1 70.94 95 THR B O 1
ATOM 1932 N N . ARG B 1 96 ? -4.457 10.352 -11.422 1 69.56 96 ARG B N 1
ATOM 1933 C CA . ARG B 1 96 ? -4.617 11.359 -10.375 1 69.56 96 ARG B CA 1
ATOM 1934 C C . ARG B 1 96 ? -5.984 11.242 -9.711 1 69.56 96 ARG B C 1
ATOM 1936 O O . ARG B 1 96 ? -7.012 11.211 -10.391 1 69.56 96 ARG B O 1
ATOM 1943 N N . GLY B 1 97 ? -5.883 11.148 -8.375 1 70.81 97 GLY B N 1
ATOM 1944 C CA . GLY B 1 97 ? -7.125 11.094 -7.621 1 70.81 97 GLY B CA 1
ATOM 1945 C C . GLY B 1 97 ? -7.754 9.719 -7.605 1 70.81 97 GLY B C 1
ATOM 1946 O O . GLY B 1 97 ? -8.891 9.555 -7.156 1 70.81 97 GLY B O 1
ATOM 1947 N N . ARG B 1 98 ? -6.992 8.797 -8.164 1 78.38 98 ARG B N 1
ATOM 1948 C CA . ARG B 1 98 ? -7.59 7.469 -8.273 1 78.38 98 ARG B CA 1
ATOM 1949 C C . ARG B 1 98 ? -6.797 6.445 -7.473 1 78.38 98 ARG B C 1
ATOM 1951 O O . ARG B 1 98 ? -6.992 5.238 -7.633 1 78.38 98 ARG B O 1
ATOM 1958 N N . THR B 1 99 ? -5.879 6.949 -6.781 1 87.94 99 THR B N 1
ATOM 1959 C CA . THR B 1 99 ? -5.09 6.109 -5.887 1 87.94 99 THR B CA 1
ATOM 1960 C C . THR B 1 99 ? -5.332 6.492 -4.43 1 87.94 99 THR B C 1
ATOM 1962 O O . THR B 1 99 ? -5.578 7.66 -4.121 1 87.94 99 THR B O 1
ATOM 1965 N N . ALA B 1 100 ? -5.352 5.469 -3.613 1 94.94 100 ALA B N 1
ATOM 1966 C CA . ALA B 1 100 ? -5.559 5.719 -2.189 1 94.94 100 ALA B CA 1
ATOM 1967 C C . ALA B 1 100 ? -4.793 4.715 -1.337 1 94.94 100 ALA B C 1
ATOM 1969 O O . ALA B 1 100 ? -4.473 3.617 -1.8 1 94.94 100 ALA B O 1
ATOM 1970 N N . ILE B 1 101 ? -4.441 5.164 -0.162 1 97.88 101 ILE B N 1
ATOM 1971 C CA . ILE B 1 101 ? -3.779 4.344 0.847 1 97.88 101 ILE B CA 1
ATOM 1972 C C . ILE B 1 101 ? -4.492 4.5 2.188 1 97.88 101 ILE B C 1
ATOM 1974 O O . ILE B 1 101 ? -4.93 5.598 2.541 1 97.88 101 ILE B O 1
ATOM 1978 N N . TYR B 1 102 ? -4.637 3.393 2.863 1 98.25 102 TYR B N 1
ATOM 1979 C CA . TYR B 1 102 ? -5.148 3.422 4.23 1 98.25 102 TYR B CA 1
ATOM 1980 C C . TYR B 1 102 ? -4.02 3.285 5.238 1 98.25 102 TYR B C 1
ATOM 1982 O O . TYR B 1 102 ? -3.229 2.34 5.172 1 98.25 102 TYR B O 1
ATOM 1990 N N . ILE B 1 103 ? -3.934 4.23 6.125 1 98.56 103 ILE B N 1
ATOM 1991 C CA . ILE B 1 103 ? -2.9 4.258 7.152 1 98.56 103 ILE B CA 1
ATOM 1992 C C . ILE B 1 103 ? -3.543 4.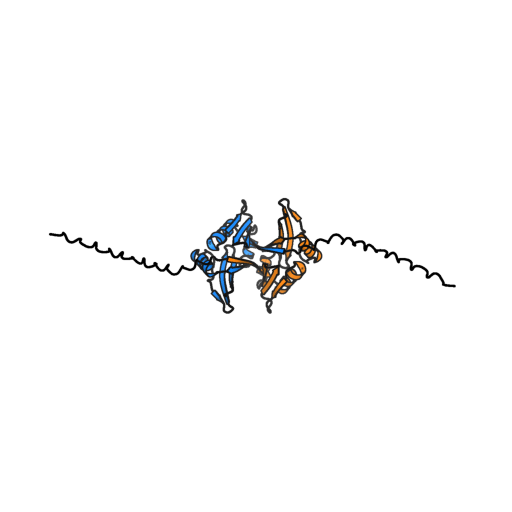125 8.531 1 98.56 103 ILE B C 1
ATOM 1994 O O . ILE B 1 103 ? -4.203 5.051 9.008 1 98.56 103 ILE B O 1
ATOM 1998 N N . ARG B 1 104 ? -3.307 2.996 9.164 1 97.81 104 ARG B N 1
ATOM 1999 C CA . ARG B 1 104 ? -3.812 2.773 10.508 1 97.81 104 ARG B CA 1
ATOM 2000 C C . ARG B 1 104 ? -2.854 3.336 11.555 1 97.81 104 ARG B C 1
ATOM 2002 O O . ARG B 1 104 ? -1.649 3.078 11.5 1 97.81 104 ARG B O 1
ATOM 2009 N N . VAL B 1 105 ? -3.443 4.059 12.5 1 97.44 105 VAL B N 1
ATOM 2010 C CA . VAL B 1 105 ? -2.607 4.816 13.43 1 97.44 105 VAL B CA 1
ATOM 2011 C C . VAL B 1 105 ? -3.098 4.598 14.859 1 97.44 105 VAL B C 1
ATOM 2013 O O . VAL B 1 105 ? -4.305 4.551 15.109 1 97.44 105 VAL B O 1
ATOM 2016 N N . ASP B 1 106 ? -2.162 4.383 15.789 1 95.94 106 ASP B N 1
ATOM 2017 C CA . ASP B 1 106 ? -2.424 4.562 17.219 1 95.94 106 ASP B CA 1
ATOM 2018 C C . ASP B 1 106 ? -2.105 5.992 17.656 1 95.94 106 ASP B C 1
ATOM 2020 O O . ASP B 1 106 ? -1.091 6.559 17.25 1 95.94 106 ASP B O 1
ATOM 2024 N N . HIS B 1 107 ? -3.012 6.57 18.469 1 94.75 107 HIS B N 1
ATOM 2025 C CA . HIS B 1 107 ? -2.854 7.941 18.938 1 94.75 107 HIS B CA 1
ATOM 2026 C C . HIS B 1 107 ? -2.918 8.93 17.781 1 94.75 107 HIS B C 1
ATOM 2028 O O . HIS B 1 107 ? -1.996 9.727 17.578 1 94.75 107 HIS B O 1
ATOM 2034 N N . ILE B 1 108 ? -4.074 8.953 17.156 1 96.81 108 ILE B N 1
ATOM 2035 C CA . ILE B 1 108 ? -4.254 9.695 15.914 1 96.81 108 ILE B CA 1
ATOM 2036 C C . ILE B 1 108 ? -4.344 11.188 16.219 1 96.81 108 ILE B C 1
ATOM 2038 O O . ILE B 1 108 ? -4.012 12.016 15.359 1 96.81 108 ILE B O 1
ATOM 2042 N N . GLU B 1 109 ? -4.777 11.555 17.375 1 95 109 GLU B N 1
ATOM 2043 C CA . GLU B 1 109 ? -5 12.961 17.672 1 95 109 GLU B CA 1
ATOM 2044 C C . GLU B 1 109 ? -3.695 13.75 17.609 1 95 109 GLU B C 1
ATOM 2046 O O . GLU B 1 109 ? -3.637 14.812 16.984 1 95 109 GLU B O 1
ATOM 2051 N N . PRO B 1 110 ? -2.656 13.203 18.25 1 95.94 110 PRO B N 1
ATOM 2052 C CA . PRO B 1 110 ? -1.398 13.938 18.125 1 95.94 110 PRO B CA 1
ATOM 2053 C C . PRO B 1 110 ? -0.937 14.055 16.672 1 95.94 110 PRO B C 1
ATOM 2055 O O . PRO B 1 110 ? -0.348 15.07 16.281 1 95.94 110 PRO B O 1
ATOM 2058 N N . LEU B 1 111 ? -1.131 13.023 15.875 1 97.12 111 LEU B N 1
ATOM 2059 C CA . LEU B 1 111 ? -0.767 13.086 14.469 1 97.12 111 LEU B CA 1
ATOM 2060 C C . LEU B 1 111 ? -1.603 14.133 13.734 1 97.12 111 LEU B C 1
ATOM 2062 O O . LEU B 1 111 ? -1.07 14.922 12.953 1 97.12 111 LEU B O 1
ATOM 2066 N N . TRP B 1 112 ? -2.854 14.094 14.016 1 97.12 112 TRP B N 1
ATOM 2067 C CA . TRP B 1 112 ? -3.744 15.078 13.422 1 97.12 112 TRP B CA 1
ATOM 2068 C C . TRP B 1 112 ? -3.295 16.5 13.766 1 97.12 112 TRP B C 1
ATOM 2070 O O . TRP B 1 112 ? -3.219 17.359 12.891 1 97.12 112 TRP B O 1
ATOM 2080 N N . ASN B 1 113 ? -3.037 16.734 15.008 1 96.62 113 ASN B N 1
ATOM 2081 C CA . ASN B 1 113 ? -2.598 18.047 15.438 1 96.62 113 ASN B CA 1
ATOM 2082 C C . ASN B 1 113 ? -1.343 18.5 14.688 1 96.62 113 ASN B C 1
ATOM 2084 O O . ASN B 1 113 ? -1.242 19.656 14.273 1 96.62 113 ASN B O 1
ATOM 2088 N N . ARG B 1 114 ? -0.488 17.578 14.516 1 95.19 114 ARG B N 1
ATOM 2089 C CA . ARG B 1 114 ? 0.74 17.875 13.781 1 95.19 114 ARG B CA 1
ATOM 2090 C C . ARG B 1 114 ? 0.438 18.25 12.328 1 95.19 114 ARG B C 1
ATOM 2092 O O . ARG B 1 114 ? 0.966 19.234 11.812 1 95.19 114 ARG B O 1
ATOM 2099 N N . VAL B 1 115 ? -0.358 17.453 11.688 1 97.88 115 VAL B N 1
ATOM 2100 C CA . VAL B 1 115 ? -0.695 17.672 10.281 1 97.88 115 VAL B CA 1
ATOM 2101 C C . VAL B 1 115 ? -1.438 19 10.133 1 97.88 115 VAL B C 1
ATOM 2103 O O . VAL B 1 115 ? -1.154 19.781 9.219 1 97.88 115 VAL B O 1
ATOM 2106 N N . TYR B 1 116 ? -2.346 19.188 11.023 1 97.06 116 TYR B N 1
ATOM 2107 C CA . TYR B 1 116 ? -3.131 20.422 11 1 97.06 116 TYR B CA 1
ATOM 2108 C C . TYR B 1 116 ? -2.232 21.641 11.133 1 97.06 116 TYR B C 1
ATOM 2110 O O . TYR B 1 116 ? -2.373 22.609 10.383 1 97.06 116 TYR B O 1
ATOM 2118 N N . GLN B 1 117 ? -1.332 21.594 12.008 1 96.94 117 GLN B N 1
ATOM 2119 C CA . GLN B 1 117 ? -0.428 22.719 12.258 1 96.94 117 GLN B CA 1
ATOM 2120 C C . GLN B 1 117 ? 0.522 22.938 11.086 1 96.94 117 GLN B C 1
ATOM 2122 O O . GLN B 1 117 ? 0.861 24.062 10.758 1 96.94 117 GLN B O 1
ATOM 2127 N N . ALA B 1 118 ? 0.933 21.828 10.508 1 97.06 118 ALA B N 1
ATOM 2128 C CA . ALA B 1 118 ? 1.856 21.922 9.375 1 97.06 118 ALA B CA 1
ATOM 2129 C C . ALA B 1 118 ? 1.169 22.5 8.148 1 97.06 118 ALA B C 1
ATOM 2131 O O . ALA B 1 118 ? 1.834 22.984 7.227 1 97.06 118 ALA B O 1
ATOM 2132 N N . ALA B 1 119 ? -0.112 22.406 8.031 1 97.06 119 ALA B N 1
ATOM 2133 C CA . ALA B 1 119 ? -0.94 23.047 7.02 1 97.06 119 ALA B CA 1
ATOM 2134 C C . ALA B 1 119 ? -0.469 22.688 5.613 1 97.06 119 ALA B C 1
ATOM 2136 O O . ALA B 1 119 ? -0.025 23.547 4.855 1 97.06 119 ALA B O 1
ATOM 2137 N N . PRO B 1 120 ? -0.65 21.391 5.258 1 98.25 120 PRO B N 1
ATOM 2138 C CA . PRO B 1 120 ? -0.289 21.016 3.889 1 98.25 120 PRO B CA 1
ATOM 2139 C C . PRO B 1 120 ? -0.995 21.859 2.838 1 98.25 120 PRO B C 1
ATOM 2141 O O . PRO B 1 120 ? -2.129 22.297 3.053 1 98.25 120 PRO B O 1
ATOM 2144 N N . PRO B 1 121 ? -0.315 22.094 1.655 1 98 121 PRO B N 1
ATOM 2145 C CA . PRO B 1 121 ? -0.894 22.906 0.585 1 98 121 PRO B CA 1
ATOM 2146 C C . PRO B 1 121 ? -1.869 22.125 -0.291 1 98 121 PRO B C 1
ATOM 2148 O O . PRO B 1 121 ? -2.139 22.531 -1.428 1 98 121 PRO B O 1
ATOM 2151 N N . THR B 1 122 ? -2.264 20.984 0.102 1 97.62 122 THR B N 1
ATOM 2152 C CA . THR B 1 122 ? -3.207 20.125 -0.598 1 97.62 122 THR B CA 1
ATOM 2153 C C . THR B 1 122 ? -4.469 19.922 0.237 1 97.62 122 THR B C 1
ATOM 2155 O O . THR B 1 122 ? -4.504 20.266 1.416 1 97.62 122 THR B O 1
ATOM 2158 N N . PRO B 1 123 ? -5.52 19.391 -0.337 1 97.25 123 PRO B N 1
ATOM 2159 C CA . PRO B 1 123 ? -6.77 19.203 0.408 1 97.25 123 PRO B CA 1
ATOM 2160 C C . PRO B 1 123 ? -6.602 18.312 1.636 1 97.25 123 PRO B C 1
ATOM 2162 O O . PRO B 1 123 ? -5.887 17.312 1.581 1 97.25 123 PRO B O 1
ATOM 2165 N N . VAL B 1 124 ? -7.25 18.797 2.734 1 98.19 124 VAL B N 1
ATOM 2166 C CA . VAL B 1 124 ? -7.27 18.062 4 1 98.19 124 VAL B CA 1
ATOM 2167 C C . VAL B 1 124 ? -8.703 17.984 4.527 1 98.19 124 VAL B C 1
ATOM 2169 O O . VAL B 1 124 ? -9.438 18.969 4.492 1 98.19 124 VAL B O 1
ATOM 2172 N N . ARG B 1 125 ? -9.07 16.812 4.867 1 97.94 125 ARG B N 1
ATOM 2173 C CA . ARG B 1 125 ? -10.32 16.641 5.598 1 97.94 125 ARG B CA 1
ATOM 2174 C C . ARG B 1 125 ? -10.055 16.359 7.074 1 97.94 125 ARG B C 1
ATOM 2176 O O . ARG B 1 125 ? -9.312 15.445 7.422 1 97.94 125 ARG B O 1
ATOM 2183 N N . SER B 1 126 ? -10.703 17.062 7.871 1 97.75 126 SER B N 1
ATOM 2184 C CA . SER B 1 126 ? -10.398 17.094 9.297 1 97.75 126 SER B CA 1
ATOM 2185 C C . SER B 1 126 ? -10.766 15.766 9.969 1 97.75 126 SER B C 1
ATOM 2187 O O . SER B 1 126 ? -11.531 14.977 9.406 1 97.75 126 SER B O 1
ATOM 2189 N N . LEU B 1 127 ? -10.141 15.609 11.117 1 97.38 127 LEU B N 1
ATOM 2190 C CA . LEU B 1 127 ? -10.391 14.422 11.938 1 97.38 127 LEU B CA 1
ATOM 2191 C C . LEU B 1 127 ? -11.859 14.352 12.352 1 97.38 127 LEU B C 1
ATOM 2193 O O . LEU B 1 127 ? -12.406 15.32 12.883 1 97.38 127 LEU B O 1
ATOM 2197 N N . GLU B 1 128 ? -12.43 13.305 11.977 1 96.19 128 GLU B N 1
ATOM 2198 C CA . GLU B 1 128 ? -13.82 13.062 12.336 1 96.19 128 GLU B CA 1
ATOM 2199 C C . GLU B 1 128 ? -13.977 11.727 13.055 1 96.19 128 GLU B C 1
ATOM 2201 O O . GLU B 1 128 ? -13.227 10.781 12.797 1 96.19 128 GLU B O 1
ATOM 2206 N N . THR B 1 129 ? -14.93 11.641 13.977 1 92.56 129 THR B N 1
ATOM 2207 C CA . THR B 1 129 ? -15.297 10.398 14.648 1 92.56 129 THR B CA 1
ATOM 2208 C C . THR B 1 129 ? -16.578 9.812 14.047 1 92.56 129 THR B C 1
ATOM 2210 O O . THR B 1 129 ? -17.594 10.492 13.977 1 92.56 129 THR B O 1
ATOM 2213 N N . HIS B 1 130 ? -16.344 8.633 13.617 1 91.25 130 HIS B N 1
ATOM 2214 C CA . HIS B 1 130 ? -17.5 7.98 13 1 91.25 130 HIS B CA 1
ATOM 2215 C C . HIS B 1 130 ? -18.297 7.184 14.031 1 91.25 130 HIS B C 1
ATOM 2217 O O . HIS B 1 130 ? -17.75 6.738 15.039 1 91.25 130 HIS B O 1
ATOM 2223 N N . PRO B 1 131 ? -19.594 6.98 13.773 1 87 131 PRO B N 1
ATOM 2224 C CA . PRO B 1 131 ? -20.484 6.32 14.734 1 87 131 PRO B CA 1
ATOM 2225 C C . PRO B 1 131 ? -20.031 4.902 15.078 1 87 131 PRO B C 1
ATOM 2227 O O . PRO B 1 131 ? -20.328 4.395 16.156 1 87 131 PRO B O 1
ATOM 2230 N N . TRP B 1 132 ? -19.359 4.254 14.188 1 85.5 132 TRP B N 1
ATOM 2231 C CA . TRP B 1 132 ? -18.953 2.871 14.406 1 85.5 132 TRP B CA 1
ATOM 2232 C C . TRP B 1 132 ? -17.609 2.807 15.133 1 85.5 132 TRP B C 1
ATOM 2234 O O . TRP B 1 132 ? -16.984 1.746 15.203 1 85.5 132 TRP B O 1
ATOM 2244 N N . GLY B 1 133 ? -17.062 3.982 15.664 1 86.94 133 GLY B N 1
ATOM 2245 C CA . GLY B 1 133 ? -15.898 3.996 16.547 1 86.94 133 GLY B CA 1
ATOM 2246 C C . GLY B 1 133 ? -14.594 4.211 15.797 1 86.94 133 GLY B C 1
ATOM 2247 O O . GLY B 1 133 ? -13.531 3.807 16.266 1 86.94 133 GLY B O 1
ATOM 2248 N N . MET B 1 134 ? -14.641 4.711 14.695 1 92.75 134 MET B N 1
ATOM 2249 C CA . MET B 1 134 ? -13.445 5.008 13.914 1 92.75 134 MET B CA 1
ATOM 2250 C C . MET B 1 134 ? -13.211 6.512 13.828 1 92.75 134 MET B C 1
ATOM 2252 O O . MET B 1 134 ? -14.156 7.277 13.633 1 92.75 134 MET B O 1
ATOM 2256 N N . ARG B 1 135 ? -12.047 6.91 14.188 1 96.69 135 ARG B N 1
ATOM 2257 C CA . ARG B 1 135 ? -11.609 8.281 13.93 1 96.69 135 ARG B CA 1
ATOM 2258 C C . ARG B 1 135 ? -10.719 8.344 12.695 1 96.69 135 ARG B C 1
ATOM 2260 O O . ARG B 1 135 ? -9.805 7.535 12.539 1 96.69 135 ARG B O 1
ATOM 2267 N N . GLU B 1 136 ? -11.023 9.32 11.844 1 97.62 136 GLU B N 1
ATOM 2268 C CA . GLU B 1 136 ? -10.273 9.367 10.594 1 97.62 136 GLU B CA 1
ATOM 2269 C C . GLU B 1 136 ? -10.055 10.812 10.141 1 97.62 136 GLU B C 1
ATOM 2271 O O . GLU B 1 136 ? -10.898 11.68 10.383 1 97.62 136 GLU B O 1
ATOM 2276 N N . PHE B 1 137 ? -8.977 11.094 9.484 1 98.12 137 PHE B N 1
ATOM 2277 C CA . PHE B 1 137 ? -8.773 12.289 8.672 1 98.12 137 PHE B CA 1
ATOM 2278 C C . PHE B 1 137 ? -8.094 11.93 7.352 1 98.12 137 PHE B C 1
ATOM 2280 O O . PHE B 1 137 ? -7.574 10.828 7.191 1 98.12 137 PHE B O 1
ATOM 2287 N N . HIS B 1 138 ? -8.172 12.797 6.387 1 98.38 138 HIS B N 1
ATOM 2288 C CA . HIS B 1 138 ? -7.672 12.523 5.047 1 98.38 138 HIS B CA 1
ATOM 2289 C C . HIS B 1 138 ? -6.766 13.648 4.551 1 98.38 138 HIS B C 1
ATOM 2291 O O . HIS B 1 138 ? -7.016 14.82 4.836 1 98.38 138 HIS B O 1
ATOM 2297 N N . VAL B 1 139 ? -5.793 13.297 3.84 1 98.38 139 VAL B N 1
ATOM 2298 C CA . VAL B 1 139 ? -4.91 14.234 3.156 1 98.38 139 VAL B CA 1
ATOM 2299 C C . VAL B 1 139 ? -4.695 13.781 1.713 1 98.38 139 VAL B C 1
ATOM 2301 O O . VAL B 1 139 ? -4.496 12.594 1.448 1 98.38 139 VAL B O 1
ATOM 2304 N N . GLN B 1 140 ? -4.809 14.688 0.825 1 97.44 140 GLN B N 1
ATOM 2305 C CA . GLN B 1 140 ? -4.391 14.391 -0.542 1 97.44 140 GLN B CA 1
ATOM 2306 C C . GLN B 1 140 ? -2.934 14.789 -0.769 1 97.44 140 GLN B C 1
ATOM 2308 O O . GLN B 1 140 ? -2.512 15.875 -0.38 1 97.44 140 GLN B O 1
ATOM 2313 N N . ASP B 1 141 ? -2.172 13.852 -1.371 1 97.19 141 ASP B N 1
ATOM 2314 C CA . ASP B 1 141 ? -0.78 14.211 -1.628 1 97.19 141 ASP B CA 1
ATOM 2315 C C . ASP B 1 141 ? -0.646 15.008 -2.922 1 97.19 141 ASP B C 1
ATOM 2317 O O . ASP B 1 141 ? -1.64 15.258 -3.607 1 97.19 141 ASP B O 1
ATOM 2321 N N . PRO B 1 142 ? 0.499 15.523 -3.32 1 95.44 142 PRO B N 1
ATOM 2322 C CA . PRO B 1 142 ? 0.662 16.438 -4.449 1 95.44 142 PRO B CA 1
ATOM 2323 C C . PRO B 1 142 ? 0.2 15.836 -5.773 1 95.44 142 PRO B C 1
ATOM 2325 O O . PRO B 1 142 ? -0.198 16.562 -6.684 1 95.44 142 PRO B O 1
ATOM 2328 N N . ASP B 1 143 ? 0.246 14.523 -5.875 1 92.62 143 ASP B N 1
ATOM 2329 C CA . ASP B 1 143 ? -0.135 13.883 -7.133 1 92.62 143 ASP B CA 1
ATOM 2330 C C . ASP B 1 143 ? -1.54 13.289 -7.043 1 92.62 143 ASP B C 1
ATOM 2332 O O . ASP B 1 143 ? -1.962 12.547 -7.93 1 92.62 143 ASP B O 1
ATOM 2336 N N . GLY B 1 144 ? -2.191 13.594 -5.965 1 92.62 144 GLY B N 1
ATOM 2337 C CA . GLY B 1 144 ? -3.613 13.297 -5.914 1 92.62 144 GLY B CA 1
ATOM 2338 C C . GLY B 1 144 ? -3.928 12 -5.188 1 92.62 144 GLY B C 1
ATOM 2339 O O . GLY B 1 144 ? -5.086 11.586 -5.125 1 92.62 144 GLY B O 1
ATOM 2340 N N . CYS B 1 145 ? -2.967 11.312 -4.691 1 93.81 145 CYS B N 1
ATOM 2341 C CA . CYS B 1 145 ? -3.244 10.133 -3.883 1 93.81 145 CYS B CA 1
ATOM 2342 C C . CYS B 1 145 ? -3.975 10.508 -2.6 1 93.81 145 CYS B C 1
ATOM 2344 O O . CYS B 1 145 ? -3.559 11.43 -1.89 1 93.81 145 CYS B O 1
ATOM 2346 N N . LEU B 1 146 ? -5.059 9.766 -2.367 1 96.19 146 LEU B N 1
ATOM 2347 C CA . LEU B 1 146 ? -5.805 9.992 -1.135 1 96.19 146 LEU B CA 1
ATOM 2348 C C . LEU B 1 146 ? -5.223 9.172 0.011 1 96.19 146 LEU B C 1
ATOM 2350 O O . LEU B 1 146 ? -5.18 7.941 -0.059 1 96.19 146 LEU B O 1
ATOM 2354 N N . LEU B 1 147 ? -4.746 9.828 1.046 1 98.44 147 LEU B N 1
ATOM 2355 C CA . LEU B 1 147 ? -4.227 9.211 2.26 1 98.44 147 LEU B CA 1
ATOM 2356 C C . LEU B 1 147 ? -5.266 9.234 3.373 1 98.44 147 LEU B C 1
ATOM 2358 O O . LEU B 1 147 ? -5.641 10.312 3.852 1 98.44 147 LEU B O 1
ATOM 2362 N N . ARG B 1 148 ? -5.711 8.094 3.738 1 98.25 148 ARG B N 1
ATOM 2363 C CA . ARG B 1 148 ? -6.707 7.957 4.797 1 98.25 148 ARG B CA 1
ATOM 2364 C C . ARG B 1 148 ? -6.062 7.469 6.09 1 98.25 148 ARG B C 1
ATOM 2366 O O . ARG B 1 148 ? -5.598 6.328 6.168 1 98.25 148 ARG B O 1
ATOM 2373 N N . PHE B 1 149 ? -6.043 8.367 7.051 1 98.5 149 PHE B N 1
ATOM 2374 C CA . PHE B 1 149 ? -5.531 8 8.367 1 98.5 149 PHE B CA 1
ATOM 2375 C C . PHE B 1 149 ? -6.672 7.617 9.305 1 98.5 149 PHE B C 1
ATOM 2377 O O . PHE B 1 149 ? -7.641 8.359 9.445 1 98.5 149 PHE B O 1
ATOM 2384 N N . GLY B 1 150 ? -6.492 6.418 9.891 1 97.88 150 GLY B N 1
ATOM 2385 C CA . GLY B 1 150 ? -7.586 5.965 10.734 1 97.88 150 GLY B CA 1
ATOM 2386 C C . GLY B 1 150 ? -7.113 5.309 12.023 1 97.88 150 GLY B C 1
ATOM 2387 O O . GLY B 1 150 ? -6.055 4.676 12.047 1 97.88 150 GLY B O 1
ATOM 2388 N N . GLU B 1 151 ? -7.895 5.477 13.07 1 97.31 151 GLU B N 1
ATOM 2389 C CA . GLU B 1 151 ? -7.727 4.828 14.359 1 97.31 151 GLU B CA 1
ATOM 2390 C C . GLU B 1 151 ? -9.047 4.246 14.867 1 97.31 151 GLU B C 1
ATOM 2392 O O . GLU B 1 151 ? -10.078 4.91 14.812 1 97.31 151 GLU B O 1
ATOM 2397 N N . GLU B 1 152 ? -8.93 2.926 15.234 1 89.69 152 GLU B N 1
ATOM 2398 C CA . GLU B 1 152 ? -10.109 2.365 15.891 1 89.69 152 GLU B CA 1
ATOM 2399 C C . GLU B 1 152 ? -10.32 3 17.266 1 89.69 152 GLU B C 1
ATOM 2401 O O . GLU B 1 152 ? -9.398 3.051 18.078 1 89.69 152 GLU B O 1
ATOM 2406 N N . ALA B 1 153 ? -11.375 3.713 17.469 1 77.19 153 ALA B N 1
ATOM 2407 C CA . ALA B 1 153 ? -11.68 4.426 18.703 1 77.19 153 ALA B CA 1
ATOM 2408 C C . ALA B 1 153 ? -11.93 3.453 19.844 1 77.19 153 ALA B C 1
ATOM 2410 O O . ALA B 1 153 ? -12.523 2.393 19.656 1 77.19 153 ALA B O 1
ATOM 2411 N N . GLY B 1 154 ? -10.898 3.137 20.719 1 61.12 154 GLY B N 1
ATOM 2412 C CA . GLY B 1 154 ? -11.07 2.307 21.891 1 61.12 154 GLY B CA 1
ATOM 2413 C C . GLY B 1 154 ? -12.453 2.412 22.5 1 61.12 154 GLY B C 1
ATOM 2414 O O . GLY B 1 154 ? -13.211 3.334 22.188 1 61.12 154 GLY B O 1
#

Secondary structure (DSSP, 8-state):
------------------------------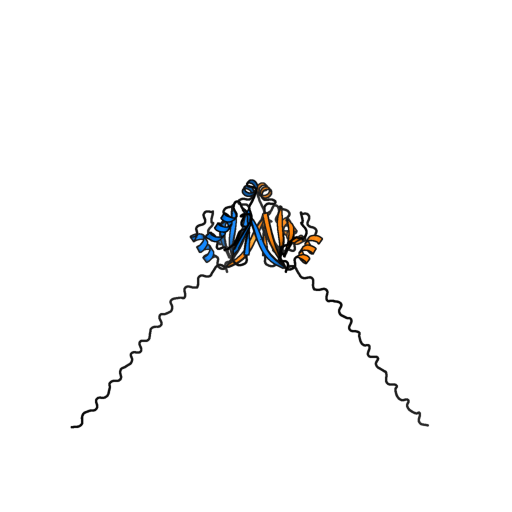---EEEEEEEEEEES-HHHHHHHHHHHH--EEEEE-TTSSEEEEEETTEEEEEEE-S-HHHHHHHTT--EEEEEEESHHHHHHHHHHH--SS-EEEEEE-TTSEEEEEEE-TT--EEEEEEE--/---------------------------------EEEEEEEEEEES-HHHHHHHHHHHH--EEEEE-TTSSEEEEEETTEEEEEEE-S-HHHHHHHTT--EEEEEEESHHHHHHHHHHH--SS-EEEEEE-TTSEEEEEEE-TT--EEEEEEE--

Nearest PDB structures (foldseek):
  2zw7-assembly1_B  TM=7.803E-01  e=1.020E-07  Streptomyces verticillus
  6p29-assembly1_B  TM=7.544E-01  e=1.086E-07  Pseudoalteromonas luteoviolacea
  6p29-assembly1_A  TM=6.829E-01  e=5.397E-08  Pseudoalteromonas luteoviolacea
  1u6l-assembly1_B  TM=6.861E-01  e=5.895E-05  Pseudomonas aeruginosa PAO1
  4qb5-assembly1_A  TM=6.328E-01  e=8.103E-05  Rhodoferax ferrireducens T118

InterPro domains:
  IPR000335 Bleomycin resistance protein [cd08349] (40-151)
  IPR004360 Glyoxalase/fosfomycin resistance/dioxygenase domain [PF00903] (42-149)
  IPR029068 Glyoxalase/Bleomycin resistance protein/Dihydroxybiphenyl dioxygenase [G3DSA:3.10.180.10] (33-153)
  IPR029068 Glyoxalase/Bleomycin resistance protein/Dihydroxybiphenyl dioxygenase [SSF54593] (39-151)
  IPR037523 Vicinal oxygen chelate (VOC), core domain [PS51819] (34-152)

Radius of gyration: 33.64 Å; Cα contacts (8 Å, |Δi|>4): 598; chains: 2; bounding box: 57×134×112 Å